Protein AF-A0A2B7YRL4-F1 (afdb_monomer)

Secondary structure (DSSP, 8-state):
-EEES-TTSSHHHHHHHHSEEE-GGGEEEEE--SPPP-----PPPEEEEE-GGGHHHHHHHHHHHHHS-TTTEEEEETTTT--EEEGGGEEEEEEE-TTGGGHHHHHHHHHHHHTS-S----HHHHHHHHHHHHHHHHHHHHT---EEE-PPPPHHHHHHHHHHHHHHHHHHHHHHHHHHTTS----------TTHHHHHHT--

Sequence (204 aa):
MAFTGPAGHGKSLLAEQIGTVIPLHALVKRRSTASLSDTKGVCKPLVVYVDDADHAVQSQNLIALLDAKAEADVYTDRLVTYRTIERSNIICVLATTQCIEDIPGYVHESLKREDLSGAAVDRGAVELKVQLAMVYGTSLARRIHCIVPFTSFSETERELMAHKFLRSTADAFAQSRANRKDNMTSPRIELVIENEEHVSRHIA

Organism: Polytolypa hystricis (strain UAMH7299) (NCBI:txid1447883)

Radius of gyration: 22.78 Å; Cα contacts (8 Å, |Δi|>4): 218; chains: 1; bounding box: 54×33×67 Å

Nearest PDB structures (foldseek):
  7ttr-assembly1_B  TM=5.863E-01  e=1.052E-04  Homo sapiens
  7tts-assembly1_B  TM=5.863E-01  e=1.052E-04  Homo sapiens
  8xoo-assembly1_S  TM=5.345E-01  e=9.395E-04  Streptomyces hawaiiensis
  8xon-assembly1_R  TM=5.071E-01  e=1.069E-03  Streptomyces hawaiiensis
  6e11-assembly1_2  TM=5.121E-01  e=4.197E-02  Plasmodium falciparum 3D7

Solvent-accessible surface area (backbone atoms only — not comparable to full-atom values): 12269 Å² total; per-residue (Å²): 56,34,36,32,15,61,84,92,69,47,64,66,60,52,44,51,70,67,18,51,68,42,57,66,88,41,57,39,86,40,82,66,87,68,86,79,79,83,75,89,60,96,66,70,38,37,22,35,62,42,48,56,90,49,39,86,79,42,46,64,60,51,49,52,65,71,64,52,60,86,87,54,49,34,29,30,39,72,82,84,70,68,46,80,39,56,58,92,46,54,46,54,36,39,37,31,62,61,71,47,86,52,41,66,61,30,52,56,57,52,60,65,38,78,82,50,84,86,83,78,77,55,60,48,62,51,51,53,40,53,52,43,19,72,76,64,32,60,76,53,35,73,66,46,82,45,77,47,79,42,75,79,73,51,72,69,52,46,52,50,50,52,50,53,50,53,50,55,49,51,52,50,51,51,52,53,48,65,72,42,70,88,62,79,94,73,87,86,82,78,86,78,76,83,62,68,69,59,62,55,60,76,72,108

pLDDT: mean 76.1, std 15.26, range [38.91, 94.0]

Foldseek 3Di:
DEEEADPPLCLVVVLVVQAAEDELVQKDKDFDPDDDDPPPDPHRFYEHEDEPVCLVVCVVSVLVLLPPDQPTIWIAGNPDDRDTDRSVRYHYYYYDHPPHVLLVVQVVQVVVCVVPDDDPDSPSLVVVLVRCCVVNNPSVSVSCPDYHYRHDDDPLRVVVVVVVVVVVVVVVVVVVVVVVVVDDDDDDDDDDPPPPPVSVVVVD

Structure (mmCIF, N/CA/C/O backbone):
data_AF-A0A2B7YRL4-F1
#
_entry.id   AF-A0A2B7YRL4-F1
#
loop_
_atom_site.group_PDB
_atom_site.id
_atom_site.type_symbol
_atom_site.label_atom_id
_atom_site.label_alt_id
_atom_site.label_comp_id
_atom_site.label_asym_id
_atom_site.label_entity_id
_atom_site.label_seq_id
_atom_site.pdbx_PDB_ins_code
_atom_site.Cartn_x
_atom_site.Cartn_y
_atom_site.Cartn_z
_atom_site.occupancy
_atom_site.B_iso_or_equiv
_atom_site.auth_seq_id
_atom_site.auth_comp_id
_atom_site.auth_asym_id
_atom_site.auth_atom_id
_atom_site.pdbx_PDB_model_num
ATOM 1 N N . MET A 1 1 ? -2.496 -2.361 7.884 1.00 92.06 1 MET A N 1
ATOM 2 C CA . MET A 1 1 ? -1.163 -2.672 7.335 1.00 92.06 1 MET A CA 1
ATOM 3 C C . MET A 1 1 ? -0.589 -1.394 6.762 1.00 92.06 1 MET A C 1
ATOM 5 O O . MET A 1 1 ? -1.373 -0.547 6.347 1.00 92.06 1 MET A O 1
ATOM 9 N N . ALA A 1 2 ? 0.731 -1.251 6.755 1.00 91.81 2 ALA A N 1
ATOM 10 C CA . ALA A 1 2 ? 1.410 -0.164 6.060 1.00 91.81 2 ALA A CA 1
ATOM 11 C C . ALA A 1 2 ? 2.328 -0.749 4.989 1.00 91.81 2 ALA A C 1
ATOM 13 O O . ALA A 1 2 ? 3.162 -1.590 5.303 1.00 91.81 2 ALA A O 1
ATOM 14 N N . PHE A 1 3 ? 2.140 -0.344 3.739 1.00 94.00 3 PHE A N 1
ATOM 15 C CA . PHE A 1 3 ? 3.005 -0.683 2.617 1.00 94.00 3 PHE A CA 1
ATOM 16 C C . PHE A 1 3 ? 3.969 0.477 2.425 1.00 94.00 3 PHE A C 1
ATOM 18 O O . PHE A 1 3 ? 3.571 1.528 1.921 1.00 94.00 3 PHE A O 1
ATOM 25 N N . THR A 1 4 ? 5.207 0.305 2.870 1.00 91.69 4 THR A N 1
ATOM 26 C CA . THR A 1 4 ? 6.227 1.356 2.857 1.00 91.69 4 THR A CA 1
ATOM 27 C C . THR A 1 4 ? 7.160 1.128 1.683 1.00 91.69 4 THR A C 1
ATOM 29 O O . THR A 1 4 ? 7.598 0.007 1.467 1.00 91.69 4 THR A O 1
ATOM 32 N N . GLY A 1 5 ? 7.461 2.157 0.897 1.00 90.69 5 GLY A N 1
ATOM 33 C CA . GLY A 1 5 ? 8.462 2.049 -0.163 1.00 90.69 5 GLY A CA 1
ATOM 34 C C . GLY A 1 5 ? 8.207 2.959 -1.352 1.00 90.69 5 GLY A C 1
ATOM 35 O O . GLY A 1 5 ? 7.207 3.686 -1.376 1.00 90.69 5 GLY A O 1
ATOM 36 N N . PRO A 1 6 ? 9.078 2.927 -2.370 1.00 89.38 6 PRO A N 1
ATOM 37 C CA . PRO A 1 6 ? 9.017 3.884 -3.461 1.00 89.38 6 PRO A CA 1
ATOM 38 C C . PRO A 1 6 ? 7.717 3.779 -4.275 1.00 89.38 6 PRO A C 1
ATOM 40 O O . PRO A 1 6 ? 7.031 2.748 -4.315 1.00 89.38 6 PRO A O 1
ATOM 43 N N . ALA A 1 7 ? 7.330 4.883 -4.914 1.00 86.94 7 ALA A N 1
ATOM 44 C CA . ALA A 1 7 ? 6.181 4.906 -5.817 1.00 86.94 7 ALA A CA 1
ATOM 45 C C . ALA A 1 7 ? 6.386 3.921 -6.987 1.00 86.94 7 ALA A C 1
ATOM 47 O O . ALA A 1 7 ? 7.512 3.638 -7.389 1.00 86.94 7 ALA A O 1
ATOM 48 N N . GLY A 1 8 ? 5.298 3.350 -7.509 1.00 84.31 8 GLY A N 1
ATOM 49 C CA . GLY A 1 8 ? 5.356 2.434 -8.658 1.00 84.31 8 GLY A CA 1
ATOM 50 C C . GLY A 1 8 ? 5.880 1.018 -8.377 1.00 84.31 8 GLY A C 1
ATOM 51 O O . GLY A 1 8 ? 5.930 0.211 -9.295 1.00 84.31 8 GLY A O 1
ATOM 52 N N . HIS A 1 9 ? 6.205 0.665 -7.130 1.00 86.88 9 HIS A N 1
ATOM 53 C CA . HIS A 1 9 ? 6.746 -0.660 -6.779 1.00 86.88 9 HIS A CA 1
ATOM 54 C C . HIS A 1 9 ? 5.660 -1.712 -6.471 1.00 86.88 9 HIS A C 1
ATOM 56 O O . HIS A 1 9 ? 5.873 -2.635 -5.700 1.00 86.88 9 HIS A O 1
ATOM 62 N N . GLY A 1 10 ? 4.458 -1.583 -7.045 1.00 89.06 10 GLY A N 1
ATOM 63 C CA . GLY A 1 10 ? 3.420 -2.622 -6.941 1.00 89.06 10 GLY A CA 1
ATOM 64 C C . GLY A 1 10 ? 2.620 -2.659 -5.632 1.00 89.06 10 GLY A C 1
ATOM 65 O O . GLY A 1 10 ? 1.895 -3.622 -5.399 1.00 89.06 10 GLY A O 1
ATOM 66 N N . LYS A 1 11 ? 2.679 -1.610 -4.798 1.00 92.25 11 LYS A N 1
ATOM 67 C CA . LYS A 1 11 ? 1.884 -1.508 -3.556 1.00 92.25 11 LYS A CA 1
ATOM 68 C C . LYS A 1 11 ? 0.379 -1.719 -3.785 1.00 92.25 11 LYS A C 1
ATOM 70 O O . LYS A 1 11 ? -0.260 -2.448 -3.033 1.00 92.25 11 LYS A O 1
ATOM 75 N N . SER A 1 12 ? -0.188 -1.085 -4.812 1.00 92.19 12 SER A N 1
ATOM 76 C CA . SER A 1 12 ? -1.605 -1.236 -5.179 1.00 92.19 12 SER A CA 1
ATOM 77 C C . SER A 1 12 ? -1.913 -2.633 -5.720 1.00 92.19 12 SER A C 1
ATOM 79 O O . SER A 1 12 ? -2.881 -3.251 -5.292 1.00 92.19 12 SER A O 1
ATOM 81 N N . LEU A 1 13 ? -1.041 -3.175 -6.575 1.00 91.88 13 LEU A N 1
ATOM 82 C CA . LEU A 1 13 ? -1.182 -4.526 -7.126 1.00 91.88 13 LEU A CA 1
ATOM 83 C C . LEU A 1 13 ? -1.189 -5.595 -6.026 1.00 91.88 13 LEU A C 1
ATOM 85 O O . LEU A 1 13 ? -2.008 -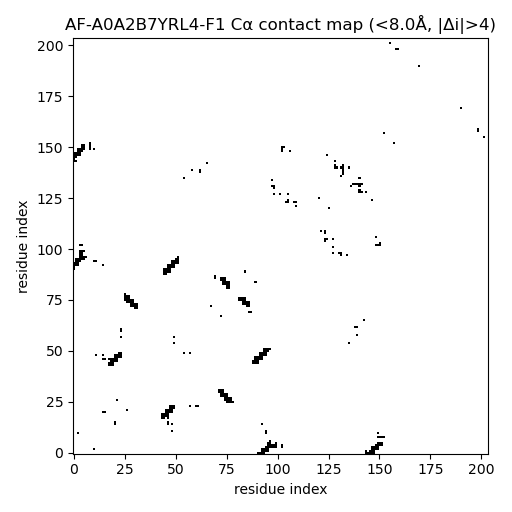6.510 -6.066 1.00 91.88 13 LEU A O 1
ATOM 89 N N . LEU A 1 14 ? -0.329 -5.467 -5.008 1.00 92.56 14 LEU A N 1
ATOM 90 C CA . LEU A 1 14 ? -0.352 -6.384 -3.866 1.00 92.56 14 LEU A CA 1
ATOM 91 C C . LEU A 1 14 ? -1.676 -6.279 -3.094 1.00 92.56 14 LEU A C 1
ATOM 93 O O . LEU A 1 14 ? -2.235 -7.294 -2.688 1.00 92.56 14 LEU A O 1
ATOM 97 N N . ALA A 1 15 ? -2.208 -5.067 -2.917 1.00 92.62 15 ALA A N 1
ATOM 98 C CA . ALA A 1 15 ? -3.498 -4.865 -2.259 1.00 92.62 15 ALA A CA 1
ATOM 99 C C . ALA A 1 15 ? -4.657 -5.528 -3.033 1.00 92.62 15 ALA A C 1
ATOM 101 O O . ALA A 1 15 ? -5.511 -6.167 -2.419 1.00 92.62 15 ALA A O 1
ATOM 102 N N . GLU A 1 16 ? -4.648 -5.447 -4.366 1.00 91.88 16 GLU A N 1
ATOM 103 C CA . GLU A 1 16 ? -5.614 -6.124 -5.247 1.00 91.88 16 GLU A CA 1
ATOM 104 C C . GLU A 1 16 ? -5.498 -7.653 -5.209 1.00 91.88 16 GLU A C 1
ATOM 106 O O . GLU A 1 16 ? -6.493 -8.367 -5.347 1.00 91.88 16 GLU A O 1
ATOM 111 N N . GLN A 1 17 ? -4.292 -8.180 -4.996 1.00 91.44 17 GLN A N 1
ATOM 112 C CA . GLN A 1 17 ? -4.089 -9.619 -4.835 1.00 91.44 17 GLN A CA 1
ATOM 113 C C . GLN A 1 17 ? -4.572 -10.133 -3.476 1.00 91.44 17 GLN A C 1
ATOM 115 O O . GLN A 1 17 ? -5.081 -11.254 -3.400 1.00 91.44 17 GLN A O 1
ATOM 120 N N . ILE A 1 18 ? -4.458 -9.321 -2.419 1.00 91.00 18 ILE A N 1
ATOM 121 C CA . ILE A 1 18 ? -4.945 -9.668 -1.075 1.00 91.00 18 ILE A CA 1
ATOM 122 C C . ILE A 1 18 ? -6.468 -9.817 -1.070 1.00 91.00 18 ILE A C 1
ATOM 124 O O . ILE A 1 18 ? -6.997 -10.732 -0.436 1.00 91.00 18 ILE A O 1
ATOM 128 N N . GLY A 1 19 ? -7.190 -8.940 -1.768 1.00 89.38 19 GLY A N 1
ATOM 129 C CA . GLY A 1 19 ? -8.642 -8.954 -1.720 1.00 89.38 19 GLY A CA 1
ATOM 130 C C . GLY A 1 19 ? -9.322 -7.946 -2.633 1.00 89.38 19 GLY A C 1
ATOM 131 O O . GLY A 1 19 ? -8.723 -7.375 -3.537 1.00 89.38 19 GLY A O 1
ATOM 132 N N . THR A 1 20 ? -10.619 -7.745 -2.410 1.00 89.06 20 THR A N 1
ATOM 133 C CA . THR A 1 20 ? -11.406 -6.811 -3.227 1.00 89.06 20 THR A CA 1
ATOM 134 C C . THR A 1 20 ? -11.161 -5.395 -2.729 1.00 89.06 20 THR A C 1
ATOM 136 O O . THR A 1 20 ? -11.587 -5.057 -1.624 1.00 89.06 20 THR A O 1
ATOM 139 N N . VAL A 1 21 ? -10.467 -4.579 -3.524 1.00 89.56 21 VAL A N 1
ATOM 140 C CA . VAL A 1 21 ? -10.162 -3.194 -3.153 1.00 89.56 21 VAL A CA 1
ATOM 141 C C . VAL A 1 21 ? -11.420 -2.337 -3.240 1.00 89.56 21 VAL A C 1
ATOM 143 O O . VAL A 1 21 ? -12.118 -2.340 -4.253 1.00 89.56 21 VAL A O 1
ATOM 146 N N . ILE A 1 22 ? -11.698 -1.591 -2.174 1.00 87.25 22 ILE A N 1
ATOM 147 C CA . ILE A 1 22 ? -12.794 -0.633 -2.102 1.00 87.25 22 ILE A CA 1
ATOM 148 C C . ILE A 1 22 ? -12.261 0.715 -1.616 1.00 87.25 22 ILE A C 1
ATOM 150 O O . ILE A 1 22 ? -11.423 0.758 -0.706 1.00 87.25 22 ILE A O 1
ATOM 154 N N . PRO A 1 23 ? -12.747 1.836 -2.165 1.00 85.25 23 PRO A N 1
ATOM 155 C CA . PRO A 1 23 ? -12.377 3.132 -1.633 1.00 85.25 23 PRO A CA 1
ATOM 156 C C . PRO A 1 23 ? -13.059 3.373 -0.281 1.00 85.25 23 PRO A C 1
ATOM 158 O O . PRO A 1 23 ? -14.220 3.015 -0.073 1.00 85.25 23 PRO A O 1
ATOM 161 N N . LEU A 1 24 ? -12.361 4.049 0.633 1.00 84.56 24 LEU A N 1
ATOM 162 C CA . LEU A 1 24 ? -12.853 4.303 1.992 1.00 84.56 24 LEU A CA 1
ATOM 163 C C . LEU A 1 24 ? -14.221 5.011 2.013 1.00 84.56 24 LEU A C 1
ATOM 165 O O . LEU A 1 24 ? -15.074 4.685 2.832 1.00 84.56 24 LEU A O 1
ATOM 169 N N . HIS A 1 25 ? -14.462 5.944 1.089 1.00 82.06 25 HIS A N 1
ATOM 170 C CA . HIS A 1 25 ? -15.721 6.695 1.012 1.00 82.06 25 HIS A CA 1
ATOM 171 C C . HIS A 1 25 ? -16.935 5.845 0.589 1.00 82.06 25 HIS A C 1
ATOM 173 O O . HIS A 1 25 ? -18.078 6.270 0.775 1.00 82.06 25 HIS A O 1
ATOM 179 N N . ALA A 1 26 ? -16.712 4.658 0.018 1.00 82.62 26 ALA A N 1
ATOM 180 C CA . ALA A 1 26 ? -17.783 3.727 -0.327 1.00 82.62 26 ALA A CA 1
ATOM 181 C C . ALA A 1 26 ? -18.300 2.948 0.889 1.00 82.62 26 ALA A C 1
ATOM 183 O O . ALA A 1 26 ? -19.405 2.401 0.833 1.00 82.62 26 ALA A O 1
ATOM 184 N N . LEU A 1 27 ? -17.538 2.923 1.989 1.00 81.69 27 LEU A N 1
ATOM 185 C CA . LEU A 1 27 ? -17.932 2.254 3.219 1.00 81.69 27 LEU A CA 1
ATOM 186 C C . LEU A 1 27 ? -18.857 3.130 4.053 1.00 81.69 27 LEU A C 1
ATOM 188 O O . LEU A 1 27 ? -18.513 4.230 4.482 1.00 81.69 27 LEU A O 1
ATOM 192 N N . VAL A 1 28 ? -20.037 2.592 4.349 1.00 80.44 28 VAL A N 1
ATOM 193 C CA . VAL A 1 28 ? -21.007 3.237 5.235 1.00 80.44 28 VAL A CA 1
ATOM 194 C C . VAL A 1 28 ? -21.199 2.398 6.469 1.00 80.44 28 VAL A C 1
ATOM 196 O O . VAL A 1 28 ? -21.613 1.243 6.386 1.00 80.44 28 VAL A O 1
ATOM 199 N N . LYS A 1 29 ? -20.965 3.015 7.621 1.00 80.19 29 LYS A N 1
ATOM 200 C CA . LYS A 1 29 ? -21.270 2.426 8.915 1.00 80.19 29 LYS A CA 1
ATOM 201 C C . LYS A 1 29 ? -22.786 2.343 9.114 1.00 80.19 29 LYS A C 1
ATOM 203 O O . LYS A 1 29 ? -23.474 3.364 9.058 1.00 80.19 29 LYS A O 1
ATOM 208 N N . ARG A 1 30 ? -23.308 1.148 9.391 1.00 73.38 30 ARG A N 1
ATOM 209 C CA . ARG A 1 30 ? -24.694 0.919 9.822 1.00 73.38 30 ARG A CA 1
ATOM 210 C C . ARG A 1 30 ? -24.699 0.310 11.222 1.00 73.38 30 ARG A C 1
ATOM 212 O O . ARG A 1 30 ? -23.914 -0.582 11.529 1.00 73.38 30 ARG A O 1
ATOM 219 N N . ARG A 1 31 ? -25.600 0.796 12.081 1.00 66.56 31 ARG A N 1
ATOM 220 C CA . ARG A 1 31 ? -25.875 0.149 13.370 1.00 66.56 31 ARG A CA 1
ATOM 221 C C . ARG A 1 31 ? -26.663 -1.126 13.091 1.00 66.56 31 ARG A C 1
ATOM 223 O O . ARG A 1 31 ? -27.714 -1.049 12.458 1.00 66.56 31 ARG A O 1
ATOM 230 N N . SER A 1 32 ? -26.143 -2.271 13.525 1.00 61.59 32 SER A N 1
ATOM 231 C CA . SER A 1 32 ? -26.857 -3.539 13.387 1.00 61.59 32 SER A CA 1
ATOM 232 C C . SER A 1 32 ? -28.133 -3.518 14.237 1.00 61.59 32 SER A C 1
ATOM 234 O O . SER A 1 32 ? -28.071 -3.243 15.433 1.00 61.59 32 SER A O 1
ATOM 236 N N . THR A 1 33 ? -29.290 -3.781 13.626 1.00 53.84 33 THR A N 1
ATOM 237 C CA . THR A 1 33 ? -30.578 -3.970 14.324 1.00 53.84 33 THR A CA 1
ATOM 238 C C . THR A 1 33 ? -31.155 -5.376 14.136 1.00 53.84 33 THR A C 1
ATOM 240 O O . THR A 1 33 ? -32.248 -5.648 14.623 1.00 53.84 33 THR A O 1
ATOM 243 N N . ALA A 1 34 ? -30.446 -6.283 13.455 1.00 52.22 34 ALA A N 1
ATOM 244 C CA . ALA A 1 34 ? -30.915 -7.641 13.195 1.00 52.22 34 ALA A CA 1
ATOM 245 C C . ALA A 1 34 ? -29.749 -8.624 13.019 1.00 52.22 34 ALA A C 1
ATOM 247 O O . ALA A 1 34 ? -28.700 -8.273 12.478 1.00 52.22 34 ALA A O 1
ATOM 248 N N . SER A 1 35 ? -29.965 -9.862 13.473 1.00 48.66 35 SER A N 1
ATOM 249 C CA . SER A 1 35 ? -29.052 -10.997 13.331 1.00 48.66 35 SER A CA 1
ATOM 250 C C . SER A 1 35 ? -28.698 -11.223 11.862 1.00 48.66 35 SER A C 1
ATOM 252 O O . SER A 1 35 ? -29.577 -11.507 11.046 1.00 48.66 35 SER A O 1
ATOM 254 N N . LEU A 1 36 ? -27.413 -11.088 11.540 1.00 54.94 36 LEU A N 1
ATOM 255 C CA . LEU A 1 36 ? -26.871 -11.332 10.209 1.00 54.94 36 LEU A CA 1
ATOM 256 C C . LEU A 1 36 ? -27.153 -12.786 9.810 1.00 54.94 36 LEU A C 1
ATOM 258 O O . LEU A 1 36 ? -26.749 -13.720 10.500 1.00 54.94 36 LEU A O 1
ATOM 262 N N . SER A 1 37 ? -27.877 -12.976 8.707 1.00 47.47 37 SER A N 1
ATOM 263 C CA . SER A 1 37 ? -28.033 -14.288 8.092 1.00 47.47 37 SER A CA 1
ATOM 264 C C . SER A 1 37 ? -26.680 -14.754 7.564 1.00 47.47 37 SER A C 1
ATOM 266 O O . SER A 1 37 ? -26.044 -14.061 6.770 1.00 47.47 37 SER A O 1
ATOM 268 N N . ASP A 1 38 ? -26.298 -15.939 8.017 1.00 46.44 38 ASP A N 1
ATOM 269 C CA . ASP A 1 38 ? -25.058 -16.673 7.790 1.00 46.44 38 ASP A CA 1
ATOM 270 C C . ASP A 1 38 ? -24.848 -16.982 6.289 1.00 46.44 38 ASP A C 1
ATOM 272 O O . ASP A 1 38 ? -25.052 -18.104 5.826 1.00 46.44 38 ASP A O 1
ATOM 276 N N . THR A 1 39 ? -24.465 -15.994 5.471 1.00 47.88 39 THR A N 1
ATOM 277 C CA . THR A 1 39 ? -23.976 -16.269 4.111 1.00 47.88 39 THR A CA 1
ATOM 278 C C . THR A 1 39 ? -22.515 -16.690 4.199 1.00 47.88 39 THR A C 1
ATOM 280 O O . THR A 1 39 ? -21.607 -15.909 3.910 1.00 47.88 39 THR A O 1
ATOM 283 N N . LYS A 1 40 ? -22.300 -17.946 4.608 1.00 47.00 40 LYS A N 1
ATOM 284 C CA . LYS A 1 40 ? -21.028 -18.680 4.527 1.00 47.00 40 LYS A CA 1
ATOM 285 C C . LYS A 1 40 ? -20.631 -18.903 3.065 1.00 47.00 40 LYS A C 1
ATOM 287 O O . LYS A 1 40 ? -20.690 -20.009 2.540 1.00 47.00 40 LYS A O 1
ATOM 292 N N . GLY A 1 41 ? -20.248 -17.830 2.389 1.00 50.62 41 GLY A N 1
ATOM 293 C CA . GLY A 1 41 ? -19.445 -17.884 1.178 1.00 50.62 41 GLY A CA 1
ATOM 294 C C . GLY A 1 41 ? -18.062 -17.366 1.529 1.00 50.62 41 GLY A C 1
ATOM 295 O O . GLY A 1 41 ? -17.959 -16.290 2.113 1.00 50.62 41 GLY A O 1
ATOM 296 N N . VAL A 1 42 ? -17.012 -18.116 1.190 1.00 51.62 42 VAL A N 1
ATOM 297 C CA . VAL A 1 42 ? -15.616 -17.671 1.302 1.00 51.62 42 VAL A CA 1
ATOM 298 C C . VAL A 1 42 ? -15.433 -16.464 0.376 1.00 51.62 42 VAL A C 1
ATOM 300 O O . VAL A 1 42 ? -15.079 -16.596 -0.793 1.00 51.62 42 VAL A O 1
ATOM 303 N N . CYS A 1 43 ? -15.773 -15.273 0.861 1.00 65.25 43 CYS A N 1
ATOM 304 C CA . CYS A 1 43 ? -15.495 -14.028 0.169 1.00 65.25 43 CYS A CA 1
ATOM 305 C C . CYS A 1 43 ? -14.051 -13.653 0.470 1.00 65.25 43 CYS A C 1
ATOM 307 O O . CYS A 1 43 ? -13.642 -13.637 1.630 1.00 65.25 43 CYS A O 1
ATOM 309 N N . LYS A 1 44 ? -13.292 -13.327 -0.579 1.00 79.06 44 LYS A N 1
ATOM 310 C CA . LYS A 1 44 ? -12.001 -12.653 -0.427 1.00 79.06 44 LYS A CA 1
ATOM 311 C C . LYS A 1 44 ? -12.166 -11.456 0.522 1.00 79.06 44 LYS A C 1
ATOM 313 O O . LYS A 1 44 ? -13.220 -10.808 0.470 1.00 79.06 44 LYS A O 1
ATOM 318 N N . PRO A 1 45 ? -11.164 -11.154 1.362 1.00 85.75 45 PRO A N 1
ATOM 319 C CA . PRO A 1 45 ? -11.256 -10.028 2.276 1.00 85.75 45 PRO A CA 1
ATOM 320 C C . PRO A 1 45 ? -11.468 -8.726 1.502 1.00 85.75 45 PRO A C 1
ATOM 322 O O . PRO A 1 45 ? -11.063 -8.592 0.342 1.00 85.75 45 PRO A O 1
ATOM 325 N N . LEU A 1 46 ? -12.129 -7.767 2.141 1.00 88.44 46 LEU A N 1
ATOM 326 C CA . LEU A 1 46 ? -12.275 -6.431 1.586 1.00 88.44 46 LEU A CA 1
ATOM 327 C C . LEU A 1 46 ? -11.039 -5.615 1.944 1.00 88.44 46 LEU A C 1
ATOM 329 O O . LEU A 1 46 ? -10.663 -5.548 3.112 1.00 88.44 46 LEU A O 1
ATOM 333 N N . VAL A 1 47 ? -10.427 -4.969 0.961 1.00 90.44 47 VAL A N 1
ATOM 334 C CA . VAL A 1 47 ? -9.224 -4.168 1.168 1.00 90.44 47 VAL A CA 1
ATOM 335 C C . VAL A 1 47 ? -9.569 -2.694 1.026 1.00 90.44 47 VAL A C 1
ATOM 337 O O . VAL A 1 47 ? -9.964 -2.237 -0.039 1.00 90.44 47 VAL A O 1
ATOM 340 N N . VAL A 1 48 ? -9.410 -1.931 2.101 1.00 90.88 48 VAL A N 1
ATOM 341 C CA . VAL A 1 48 ? -9.473 -0.468 2.048 1.00 90.88 48 VAL A CA 1
ATOM 342 C C . VAL A 1 48 ? -8.069 0.036 1.790 1.00 90.88 48 VAL A C 1
ATOM 344 O O . VAL A 1 48 ? -7.217 -0.032 2.677 1.00 90.88 48 VAL A O 1
ATOM 347 N N . TYR A 1 49 ? -7.831 0.512 0.576 1.00 91.06 49 TYR A N 1
ATOM 348 C CA . TYR A 1 49 ? -6.543 1.055 0.167 1.00 91.06 49 TYR A CA 1
ATOM 349 C C . TYR A 1 49 ? -6.550 2.579 0.299 1.00 91.06 49 TYR A C 1
ATOM 351 O O . TYR A 1 49 ? -7.432 3.242 -0.247 1.00 91.06 49 TYR A O 1
ATOM 359 N N . VAL A 1 50 ? -5.581 3.123 1.033 1.00 89.81 50 VAL A N 1
ATOM 360 C CA . VAL A 1 50 ? -5.369 4.566 1.198 1.00 89.81 50 VAL A CA 1
ATOM 361 C C . VAL A 1 50 ? -3.953 4.882 0.746 1.00 89.81 50 VAL A C 1
ATOM 363 O O . VAL A 1 50 ? -3.000 4.343 1.309 1.00 89.81 50 VAL A O 1
ATOM 366 N N . ASP A 1 51 ? -3.827 5.729 -0.270 1.00 88.44 51 ASP A N 1
ATOM 367 C CA . ASP A 1 51 ? -2.531 6.200 -0.756 1.00 88.44 51 ASP A CA 1
ATOM 368 C C . ASP A 1 51 ? -2.038 7.407 0.059 1.00 88.44 51 ASP A C 1
ATOM 370 O O . ASP A 1 51 ? -2.822 8.117 0.697 1.00 88.44 51 ASP A O 1
ATOM 374 N N . ASP A 1 52 ? -0.731 7.649 0.022 1.00 80.06 52 ASP A N 1
ATOM 375 C CA . ASP A 1 52 ? -0.031 8.685 0.789 1.00 80.06 52 ASP A CA 1
ATOM 376 C C . ASP A 1 52 ? -0.607 10.079 0.494 1.00 80.06 52 ASP A C 1
ATOM 378 O O . ASP A 1 52 ? -0.865 10.877 1.396 1.00 80.06 52 ASP A O 1
ATOM 382 N N . ALA A 1 53 ? -0.911 10.331 -0.784 1.00 72.75 53 ALA A N 1
ATOM 383 C CA . ALA A 1 53 ? -1.503 11.579 -1.259 1.00 72.75 53 ALA A CA 1
ATOM 384 C C . ALA A 1 53 ? -2.880 11.871 -0.634 1.00 72.75 53 ALA A C 1
ATOM 386 O O . ALA A 1 53 ? -3.241 13.030 -0.431 1.00 72.75 53 ALA A O 1
ATOM 387 N N . ASP A 1 54 ? -3.628 10.826 -0.280 1.00 76.06 54 ASP A N 1
ATOM 388 C CA . ASP A 1 54 ? -4.981 10.935 0.261 1.00 76.06 54 ASP A CA 1
ATOM 389 C C . ASP A 1 54 ? -5.017 10.937 1.795 1.00 76.06 54 ASP A C 1
ATOM 391 O O . ASP A 1 54 ? -6.077 11.158 2.398 1.00 76.06 54 ASP A O 1
ATOM 395 N N . HIS A 1 55 ? -3.873 10.720 2.455 1.00 72.88 55 HIS A N 1
ATOM 396 C CA . HIS A 1 55 ? -3.814 10.549 3.904 1.00 72.88 55 HIS A CA 1
ATOM 397 C C . HIS A 1 55 ? -4.404 11.748 4.661 1.00 72.88 55 HIS A C 1
ATOM 399 O O . HIS A 1 55 ? -5.196 11.565 5.588 1.00 72.88 55 HIS A O 1
ATOM 405 N N . ALA A 1 56 ? -4.061 12.982 4.278 1.00 73.25 56 ALA A N 1
ATOM 406 C CA . ALA A 1 56 ? -4.502 14.176 5.005 1.00 73.25 56 ALA A CA 1
ATOM 407 C C . ALA A 1 56 ? -6.036 14.294 5.061 1.00 73.25 56 ALA A C 1
ATOM 409 O O . ALA A 1 56 ? -6.594 14.656 6.096 1.00 73.25 56 ALA A O 1
ATOM 410 N N . VAL A 1 57 ? -6.717 13.919 3.976 1.00 75.00 57 VAL A N 1
ATOM 411 C CA . VAL A 1 57 ? -8.178 14.007 3.851 1.00 75.00 57 VAL A CA 1
ATOM 412 C C . VAL A 1 57 ? -8.866 12.791 4.478 1.00 75.00 57 VAL A C 1
ATOM 414 O O . VAL A 1 57 ? -9.931 12.913 5.083 1.00 75.00 57 VAL A O 1
ATOM 417 N N . GLN A 1 58 ? -8.267 11.606 4.348 1.00 79.81 58 GLN A N 1
ATOM 418 C CA . GLN A 1 58 ? -8.907 10.343 4.720 1.00 79.81 58 GLN A CA 1
ATOM 419 C C . GLN A 1 58 ? -8.539 9.839 6.122 1.00 79.81 58 GLN A C 1
ATOM 421 O O . GLN A 1 58 ? -9.226 8.960 6.643 1.00 79.81 58 GLN A O 1
ATOM 426 N N . SER A 1 59 ? -7.514 10.407 6.765 1.00 77.62 59 SER A N 1
ATOM 427 C CA . SER A 1 59 ? -7.010 9.981 8.082 1.00 77.62 59 SER A CA 1
ATOM 428 C C . SER A 1 59 ? -8.094 9.908 9.160 1.00 77.62 59 SER A C 1
ATOM 430 O O . SER A 1 59 ? -8.182 8.911 9.874 1.00 77.62 59 SER A O 1
ATOM 432 N N . GLN A 1 60 ? -8.972 10.910 9.256 1.00 81.00 60 GLN A N 1
ATOM 433 C CA . GLN A 1 60 ? -10.053 10.924 10.249 1.00 81.00 60 GLN A CA 1
ATOM 434 C C . GLN A 1 60 ? -11.083 9.817 9.999 1.00 81.00 60 GLN A C 1
ATOM 436 O O . GLN A 1 60 ? -11.481 9.117 10.930 1.00 81.00 60 GLN A O 1
ATOM 441 N N . ASN A 1 61 ? -11.471 9.613 8.738 1.00 82.94 61 ASN A N 1
ATOM 442 C CA . ASN A 1 61 ? -12.404 8.554 8.349 1.00 82.94 61 ASN A CA 1
ATOM 443 C C . ASN A 1 61 ? -11.794 7.166 8.577 1.00 82.94 61 ASN A C 1
ATOM 445 O O . ASN A 1 61 ? -12.481 6.249 9.025 1.00 82.94 61 ASN A O 1
ATOM 449 N N . LEU A 1 62 ? -10.492 7.027 8.322 1.00 85.00 62 LEU A N 1
ATOM 450 C CA . LEU A 1 62 ? -9.747 5.798 8.552 1.00 85.00 62 LEU A CA 1
ATOM 451 C C . LEU A 1 62 ? -9.640 5.492 10.049 1.00 85.00 62 LEU A C 1
ATOM 453 O O . LEU A 1 62 ? -9.893 4.364 10.459 1.00 85.00 62 LEU A O 1
ATOM 457 N N . ILE A 1 63 ? -9.335 6.488 10.886 1.00 85.25 63 ILE A N 1
ATOM 458 C CA . ILE A 1 63 ? -9.313 6.323 12.346 1.00 85.25 63 ILE A CA 1
ATOM 459 C C . ILE A 1 63 ? -10.709 5.954 12.858 1.00 85.25 63 ILE A C 1
ATOM 461 O O . ILE A 1 63 ? -10.829 5.011 13.634 1.00 85.25 63 ILE A O 1
ATOM 465 N N . ALA A 1 64 ? -11.770 6.609 12.379 1.00 83.75 64 ALA A N 1
ATOM 466 C CA . ALA A 1 64 ? -13.143 6.274 12.759 1.00 83.75 64 ALA A CA 1
ATOM 467 C C . ALA A 1 64 ? -13.530 4.834 12.366 1.00 83.75 64 ALA A C 1
ATOM 469 O O . ALA A 1 64 ? -14.161 4.126 13.158 1.00 83.75 64 ALA A O 1
ATOM 470 N N . LEU A 1 65 ? -13.114 4.381 11.176 1.00 84.19 65 LEU A N 1
ATOM 471 C CA . LEU A 1 65 ? -13.264 2.993 10.734 1.00 84.19 65 LEU A CA 1
ATOM 472 C C . LEU A 1 65 ? -12.494 2.036 11.649 1.00 84.19 65 LEU A C 1
ATOM 474 O O . LEU A 1 65 ? -13.026 0.988 12.001 1.00 84.19 65 LEU A O 1
ATOM 478 N N . LEU A 1 66 ? -11.276 2.400 12.060 1.00 84.19 66 LEU A N 1
ATOM 479 C CA . LEU A 1 66 ? -10.430 1.593 12.939 1.00 84.19 66 LEU A CA 1
ATOM 480 C C . LEU A 1 66 ? -10.850 1.647 14.420 1.00 84.19 66 LEU A C 1
ATOM 482 O O . LEU A 1 66 ? -10.544 0.705 15.149 1.00 84.19 66 LEU A O 1
ATOM 486 N N . ASP A 1 67 ? -11.627 2.637 14.851 1.00 81.75 67 ASP A N 1
ATOM 487 C CA . ASP A 1 67 ? -12.101 2.798 16.240 1.00 81.75 67 ASP A CA 1
ATOM 488 C C . ASP A 1 67 ? -13.488 2.215 16.501 1.00 81.75 67 ASP A C 1
ATOM 490 O O . ASP A 1 67 ? -13.878 2.011 17.652 1.00 81.75 67 ASP A O 1
ATOM 494 N N . ALA A 1 68 ? -14.230 1.906 15.439 1.00 72.50 68 ALA A N 1
ATOM 495 C CA . ALA A 1 68 ? -15.506 1.206 15.513 1.00 72.50 68 ALA A CA 1
ATOM 496 C C . ALA A 1 68 ? -15.415 -0.070 16.378 1.00 72.50 68 ALA A C 1
ATOM 498 O O . ALA A 1 68 ? -14.545 -0.914 16.165 1.00 72.50 68 ALA A O 1
ATOM 499 N N . LYS A 1 69 ? -16.303 -0.240 17.363 1.00 66.25 69 LYS A N 1
ATOM 500 C CA . LYS A 1 69 ? -16.254 -1.420 18.239 1.00 66.25 69 LYS A CA 1
ATOM 501 C C . LYS A 1 69 ? -16.575 -2.666 17.411 1.00 66.25 69 LYS A C 1
ATOM 503 O O . LYS A 1 69 ? -17.572 -2.693 16.695 1.00 66.25 69 LYS A O 1
ATOM 508 N N . ALA A 1 70 ? -15.723 -3.685 17.526 1.00 57.78 70 ALA A N 1
ATOM 509 C CA . ALA A 1 70 ? -15.751 -4.883 16.687 1.00 57.78 70 ALA A CA 1
ATOM 510 C C . ALA A 1 70 ? -17.086 -5.652 16.718 1.00 57.78 70 ALA A C 1
ATOM 512 O O . ALA A 1 70 ? -17.387 -6.353 15.762 1.00 57.78 70 ALA A O 1
ATOM 513 N N . GLU A 1 71 ? -17.894 -5.500 17.771 1.00 55.84 71 GLU A N 1
ATOM 514 C CA . GLU A 1 71 ? -19.053 -6.369 18.010 1.00 55.84 71 GLU A CA 1
ATOM 515 C C . GLU A 1 71 ? -20.411 -5.830 17.525 1.00 55.84 71 GLU A C 1
ATOM 517 O O . GLU A 1 71 ? -21.392 -6.563 17.568 1.00 55.84 71 GLU A O 1
ATOM 522 N N . ALA A 1 72 ? -20.512 -4.580 17.051 1.00 56.72 72 ALA A N 1
ATOM 523 C CA . ALA A 1 72 ? -21.819 -3.989 16.698 1.00 56.72 72 ALA A CA 1
ATOM 524 C C . ALA A 1 72 ? -21.872 -3.249 15.351 1.00 56.72 72 ALA A C 1
ATOM 526 O O . ALA A 1 72 ? -22.952 -2.838 14.909 1.00 56.72 72 ALA A O 1
ATOM 527 N N . ASP A 1 73 ? -20.724 -3.060 14.700 1.00 67.81 73 ASP A N 1
ATOM 528 C CA . ASP A 1 73 ? -20.604 -2.178 13.546 1.00 67.81 73 ASP A CA 1
ATOM 529 C C . ASP A 1 73 ? -20.533 -2.990 12.244 1.00 67.81 73 ASP A C 1
ATOM 531 O O . ASP A 1 73 ? -19.515 -3.605 11.925 1.00 67.81 73 ASP A O 1
ATOM 535 N N . VAL A 1 74 ? -21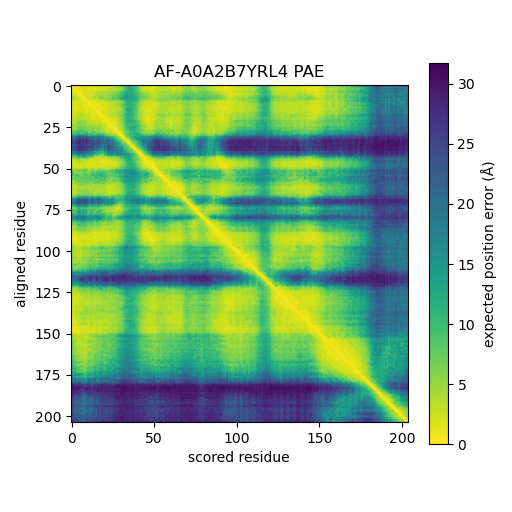.633 -2.972 11.485 1.00 75.00 74 VAL A N 1
ATOM 536 C CA . VAL A 1 74 ? -21.725 -3.578 10.150 1.00 75.00 74 VAL A CA 1
ATOM 537 C C . VAL A 1 74 ? -21.517 -2.487 9.111 1.00 75.00 74 VAL A C 1
ATOM 539 O O . VAL A 1 74 ? -22.094 -1.400 9.207 1.00 75.00 74 VAL A O 1
ATOM 542 N N . TYR A 1 75 ? -20.707 -2.770 8.099 1.00 78.94 75 TYR A N 1
ATOM 543 C CA . TYR A 1 75 ? -20.478 -1.849 6.994 1.00 78.94 75 TYR A CA 1
ATOM 544 C C . TYR A 1 75 ? -21.266 -2.278 5.770 1.00 78.94 75 TYR A C 1
ATOM 546 O O . TYR A 1 75 ? -21.512 -3.460 5.563 1.00 78.94 75 TYR A O 1
ATOM 554 N N . THR A 1 76 ? -21.670 -1.320 4.947 1.00 77.19 76 THR A N 1
ATOM 555 C CA . THR A 1 76 ? -22.228 -1.620 3.628 1.00 77.19 76 THR A CA 1
ATOM 556 C C . THR A 1 76 ? -21.445 -0.917 2.547 1.00 77.19 76 THR A C 1
ATOM 558 O 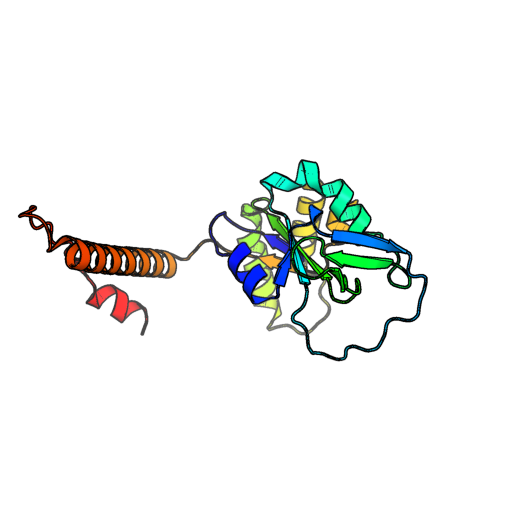O . THR A 1 76 ? -21.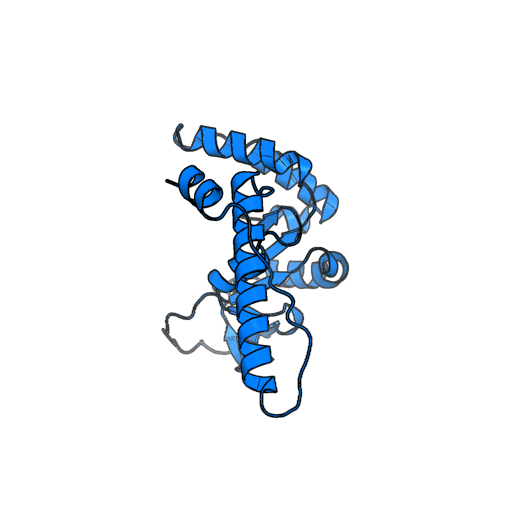185 0.282 2.669 1.00 77.19 76 THR A O 1
ATOM 561 N N . ASP A 1 77 ? -21.130 -1.662 1.494 1.00 76.50 77 ASP A N 1
ATOM 562 C CA . ASP A 1 77 ? -20.590 -1.120 0.254 1.00 76.50 77 ASP A CA 1
ATOM 563 C C . ASP A 1 77 ? -21.695 -0.414 -0.550 1.00 76.50 77 ASP A C 1
ATOM 565 O O . ASP A 1 77 ? -22.708 -1.027 -0.905 1.00 76.50 77 ASP A O 1
ATOM 569 N N . ARG A 1 78 ? -21.498 0.878 -0.834 1.00 72.44 78 ARG A N 1
ATOM 570 C CA . ARG A 1 78 ? -22.397 1.685 -1.673 1.00 72.44 78 ARG A CA 1
ATOM 571 C C . ARG A 1 78 ? -22.249 1.442 -3.175 1.00 72.44 78 ARG A C 1
ATOM 573 O O . ARG A 1 78 ? -23.162 1.817 -3.904 1.00 72.44 78 ARG A O 1
ATOM 580 N N . LEU A 1 79 ? -21.124 0.906 -3.638 1.00 69.75 79 LEU A N 1
ATOM 581 C CA . LEU A 1 79 ? -20.776 0.899 -5.056 1.00 69.75 79 LEU A CA 1
ATOM 582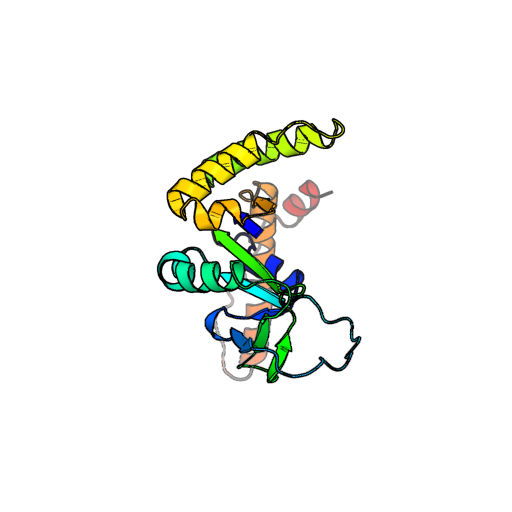 C C . LEU A 1 79 ? -21.293 -0.332 -5.790 1.00 69.75 79 LEU A C 1
ATOM 584 O O . LEU A 1 79 ? -21.819 -0.185 -6.890 1.00 69.75 79 LEU A O 1
ATOM 588 N N . VAL A 1 80 ? -21.140 -1.532 -5.221 1.00 61.56 80 VAL A N 1
ATOM 589 C CA . VAL A 1 80 ? -21.293 -2.747 -6.036 1.00 61.56 80 VAL A CA 1
ATOM 590 C C . VAL A 1 80 ? -22.442 -3.640 -5.583 1.00 61.56 80 VAL A C 1
ATOM 592 O O . VAL A 1 80 ? -23.039 -4.302 -6.427 1.00 61.56 80 VAL A O 1
ATOM 595 N N . THR A 1 81 ? -22.804 -3.691 -4.293 1.00 62.94 81 THR A N 1
ATOM 596 C CA . THR A 1 81 ? -23.749 -4.747 -3.859 1.00 62.94 81 THR A CA 1
ATOM 597 C C . THR A 1 81 ? -24.638 -4.486 -2.638 1.00 62.94 81 THR A C 1
ATOM 599 O O . THR A 1 81 ? -25.424 -5.373 -2.307 1.00 62.94 81 THR A O 1
ATOM 602 N N . TYR A 1 82 ? -24.550 -3.346 -1.935 1.00 66.38 82 TYR A N 1
ATOM 603 C CA . TYR A 1 82 ? -25.214 -3.156 -0.623 1.00 66.38 82 TYR A CA 1
ATOM 604 C C . TYR A 1 82 ? -24.985 -4.327 0.353 1.00 66.38 82 TYR A C 1
ATOM 606 O O . TYR A 1 82 ? -25.771 -4.547 1.277 1.00 66.38 82 TYR A O 1
ATOM 614 N N . ARG A 1 83 ? -23.907 -5.095 0.152 1.00 73.69 83 ARG A N 1
ATOM 615 C CA . ARG A 1 83 ? -23.569 -6.243 0.986 1.00 73.69 83 ARG A CA 1
ATOM 616 C C . ARG A 1 83 ? -23.176 -5.746 2.362 1.00 73.69 83 ARG A C 1
ATOM 618 O O . ARG A 1 83 ? -22.417 -4.786 2.487 1.00 73.69 83 ARG A O 1
ATOM 625 N N . THR A 1 84 ? -23.695 -6.416 3.379 1.00 74.50 84 THR A N 1
ATOM 626 C CA . THR A 1 84 ? -23.250 -6.259 4.758 1.00 74.50 84 THR A CA 1
ATOM 627 C C . THR A 1 84 ? -21.893 -6.923 4.918 1.00 74.50 84 THR A C 1
ATOM 629 O O . THR A 1 84 ? -21.733 -8.105 4.629 1.00 74.50 84 THR A O 1
ATOM 632 N N . ILE A 1 85 ? -20.919 -6.139 5.352 1.00 76.81 85 ILE A N 1
ATOM 633 C CA . ILE A 1 85 ? -19.531 -6.534 5.527 1.00 76.81 85 ILE A CA 1
ATOM 634 C C . ILE A 1 85 ? -19.220 -6.413 7.010 1.00 76.81 85 ILE A C 1
ATOM 636 O O . ILE A 1 85 ? -19.369 -5.345 7.614 1.00 76.81 85 ILE A O 1
ATOM 640 N N . GLU A 1 86 ? -18.792 -7.524 7.595 1.00 78.56 86 GLU A N 1
ATOM 641 C CA . GLU A 1 86 ? -18.252 -7.522 8.943 1.00 78.56 86 GLU A CA 1
ATOM 642 C C . GLU A 1 86 ? -16.887 -6.845 8.958 1.00 78.56 86 GLU A C 1
ATOM 644 O O . GLU A 1 86 ? -16.051 -7.055 8.077 1.00 78.56 86 GLU A O 1
ATOM 649 N N . ARG A 1 87 ? -16.635 -6.061 10.006 1.00 79.69 87 ARG A N 1
ATOM 650 C CA . ARG A 1 87 ? -15.354 -5.380 10.192 1.00 79.69 87 ARG A CA 1
ATOM 651 C C . ARG A 1 87 ? -14.172 -6.359 10.253 1.00 79.69 87 ARG A C 1
ATOM 653 O O . ARG A 1 87 ? -13.087 -6.019 9.793 1.00 79.69 87 ARG A O 1
ATOM 660 N N . SER A 1 88 ? -14.382 -7.556 10.801 1.00 80.56 88 SER A N 1
ATOM 661 C CA . SER A 1 88 ? -13.394 -8.645 10.861 1.00 80.56 88 SER A CA 1
ATOM 662 C C . SER A 1 88 ? -12.826 -9.015 9.485 1.00 80.56 88 SER A C 1
ATOM 664 O O . SER A 1 88 ? -11.683 -9.453 9.400 1.00 80.56 88 SER A O 1
ATOM 666 N N . ASN A 1 89 ? -13.592 -8.788 8.413 1.00 85.31 89 ASN A N 1
ATOM 667 C CA . ASN A 1 89 ? -13.209 -9.099 7.039 1.00 85.31 89 ASN A CA 1
ATOM 668 C C . ASN A 1 89 ? -12.626 -7.895 6.268 1.00 85.31 89 ASN A C 1
ATOM 670 O O . ASN A 1 89 ? -12.441 -7.973 5.052 1.00 85.31 89 ASN A O 1
ATOM 674 N N . ILE A 1 90 ? -12.370 -6.765 6.944 1.00 88.12 90 ILE A N 1
ATOM 675 C CA . ILE A 1 90 ? -11.815 -5.550 6.333 1.00 88.12 90 ILE A CA 1
ATOM 676 C C . ILE A 1 90 ? -10.327 -5.424 6.673 1.00 88.12 90 ILE A C 1
ATOM 678 O O . ILE A 1 90 ? -9.941 -5.265 7.832 1.00 88.12 90 ILE A O 1
ATOM 682 N N . ILE A 1 91 ? -9.487 -5.399 5.642 1.00 90.94 91 ILE A N 1
ATOM 683 C CA . ILE A 1 91 ? -8.055 -5.125 5.736 1.00 90.94 91 ILE A CA 1
ATOM 684 C C . ILE A 1 91 ? -7.816 -3.684 5.292 1.00 90.94 91 ILE A C 1
ATOM 686 O O . ILE A 1 91 ? -8.044 -3.328 4.142 1.00 90.94 91 ILE A O 1
ATOM 690 N N . CYS A 1 92 ? -7.327 -2.838 6.194 1.00 91.81 92 CYS A N 1
ATOM 691 C CA . CYS A 1 92 ? -6.897 -1.487 5.833 1.00 91.81 92 CYS A CA 1
ATOM 692 C C . CYS A 1 92 ? -5.419 -1.501 5.435 1.00 91.81 92 CYS A C 1
ATOM 694 O O . CYS A 1 92 ? -4.576 -1.951 6.219 1.00 91.81 92 CYS A O 1
ATOM 696 N N . VAL A 1 93 ? -5.103 -0.984 4.253 1.00 93.50 93 VAL A N 1
ATOM 697 C CA . VAL A 1 93 ? -3.748 -0.841 3.715 1.00 93.50 93 VAL A CA 1
ATOM 698 C C . VAL A 1 93 ? -3.460 0.644 3.527 1.00 93.50 93 VAL A C 1
ATOM 700 O O . VAL A 1 93 ? -4.116 1.309 2.733 1.00 93.50 93 VAL A O 1
ATOM 703 N N . LEU A 1 94 ? -2.473 1.149 4.262 1.00 92.25 94 LEU A N 1
ATOM 704 C CA . LEU A 1 94 ? -1.892 2.470 4.051 1.00 92.25 94 LEU A CA 1
ATOM 705 C C . LEU A 1 94 ? -0.663 2.309 3.159 1.00 92.25 94 LEU A C 1
ATOM 707 O O . LEU A 1 94 ? 0.327 1.733 3.603 1.00 92.25 94 LEU A O 1
ATOM 711 N N . ALA A 1 95 ? -0.715 2.782 1.922 1.00 93.00 95 ALA A N 1
ATOM 712 C CA . ALA A 1 95 ? 0.455 2.851 1.061 1.00 93.00 95 ALA A CA 1
ATOM 713 C C . ALA A 1 95 ? 1.173 4.180 1.279 1.00 93.00 95 ALA A C 1
ATOM 715 O O . ALA A 1 95 ? 0.553 5.235 1.269 1.00 93.00 95 ALA A O 1
ATOM 716 N N . THR A 1 96 ? 2.481 4.122 1.503 1.00 91.12 96 THR A N 1
ATOM 717 C CA . THR A 1 96 ? 3.284 5.295 1.833 1.00 91.12 96 THR A CA 1
ATOM 718 C C . THR A 1 96 ? 4.629 5.270 1.128 1.00 91.12 96 THR A C 1
ATOM 720 O O . THR A 1 96 ? 5.225 4.209 0.911 1.00 91.12 96 THR A O 1
ATOM 723 N N . THR A 1 97 ? 5.082 6.462 0.751 1.00 90.25 97 THR A N 1
ATOM 724 C CA . THR A 1 97 ? 6.440 6.722 0.258 1.00 90.25 97 THR A CA 1
ATOM 725 C C . THR A 1 97 ? 7.337 7.335 1.328 1.00 90.25 97 THR A C 1
ATOM 727 O O . THR A 1 97 ? 8.485 7.670 1.062 1.00 90.25 97 THR A O 1
ATOM 730 N N . GLN A 1 98 ? 6.835 7.467 2.551 1.00 85.44 98 GLN A N 1
ATOM 731 C CA . GLN A 1 98 ? 7.618 7.914 3.690 1.00 85.44 98 GLN A CA 1
ATOM 732 C C . GLN A 1 98 ? 8.476 6.761 4.223 1.00 85.44 98 GLN A C 1
ATOM 734 O O . GLN A 1 98 ? 8.168 5.585 4.006 1.00 85.44 98 GLN A O 1
ATOM 739 N N . CYS A 1 99 ? 9.557 7.109 4.925 1.00 82.38 99 CYS A N 1
ATOM 740 C CA . CYS A 1 99 ? 10.475 6.156 5.562 1.00 82.38 99 CYS A CA 1
ATOM 741 C C . CYS A 1 99 ? 11.253 5.254 4.583 1.00 82.38 99 CYS A C 1
ATOM 743 O O . CYS A 1 99 ? 11.721 4.193 4.982 1.00 82.38 99 CYS A O 1
ATOM 745 N N . ILE A 1 100 ? 11.387 5.636 3.301 1.00 83.81 100 ILE A N 1
ATOM 746 C CA . ILE A 1 100 ? 12.097 4.823 2.291 1.00 83.81 100 ILE A CA 1
ATOM 747 C C . ILE A 1 100 ? 13.562 4.586 2.675 1.00 83.81 100 ILE A C 1
ATOM 749 O O . ILE A 1 100 ? 14.084 3.501 2.430 1.00 83.81 100 ILE A O 1
ATOM 753 N N . GLU A 1 101 ? 14.210 5.583 3.275 1.00 83.69 101 GLU A N 1
ATOM 754 C CA . GLU A 1 101 ? 15.638 5.548 3.617 1.00 83.69 101 GLU A CA 1
ATOM 755 C C . GLU A 1 101 ? 15.974 4.449 4.636 1.00 83.69 101 GLU A C 1
ATOM 757 O O . GLU A 1 101 ? 17.047 3.854 4.569 1.00 83.69 101 GLU A O 1
ATOM 762 N N . ASP A 1 102 ? 15.024 4.102 5.506 1.00 84.12 102 ASP A N 1
ATOM 763 C CA . ASP A 1 102 ? 15.217 3.131 6.587 1.00 84.12 102 ASP A CA 1
ATOM 764 C C . ASP A 1 102 ? 14.761 1.711 6.219 1.00 84.12 102 ASP A C 1
ATOM 766 O O . ASP A 1 102 ? 15.068 0.743 6.921 1.00 84.12 102 ASP A O 1
ATOM 770 N N . ILE A 1 103 ? 14.071 1.550 5.081 1.00 84.00 103 ILE A N 1
ATOM 771 C CA . ILE A 1 103 ? 13.618 0.241 4.585 1.00 84.00 103 ILE A CA 1
ATOM 772 C C . ILE A 1 103 ? 14.780 -0.746 4.386 1.00 84.00 103 ILE A C 1
ATOM 774 O O . ILE A 1 103 ? 14.636 -1.891 4.818 1.00 84.00 103 ILE A O 1
ATOM 778 N N . PRO A 1 104 ? 15.926 -0.382 3.773 1.00 82.56 104 PRO A N 1
ATOM 779 C CA . PRO A 1 104 ? 17.038 -1.318 3.607 1.00 82.56 104 PRO A CA 1
ATOM 780 C C . PRO A 1 104 ? 17.567 -1.846 4.945 1.00 82.56 104 PRO A C 1
ATOM 782 O O . PRO A 1 104 ? 17.831 -3.043 5.073 1.00 82.56 104 PRO A O 1
ATOM 785 N N . GLY A 1 105 ? 17.667 -0.970 5.954 1.00 79.38 105 GLY A N 1
ATOM 786 C CA . GLY A 1 105 ? 18.064 -1.343 7.312 1.00 79.38 105 GLY A CA 1
ATOM 787 C C . GLY A 1 105 ? 17.068 -2.315 7.941 1.00 79.38 105 GLY A C 1
ATOM 788 O O . GLY A 1 105 ? 17.466 -3.365 8.451 1.00 79.38 105 GLY A O 1
ATOM 789 N N . TYR A 1 106 ? 15.775 -2.016 7.806 1.00 80.75 106 TYR A N 1
ATOM 790 C CA . TYR A 1 106 ? 14.690 -2.868 8.284 1.00 80.75 106 TYR A CA 1
ATOM 791 C C . TYR A 1 106 ? 14.679 -4.261 7.644 1.00 80.75 106 TYR A C 1
ATOM 793 O O . TYR A 1 106 ? 14.594 -5.269 8.346 1.00 80.75 106 TYR A O 1
ATOM 801 N N . VAL A 1 107 ? 14.780 -4.336 6.315 1.00 80.75 107 VAL A N 1
ATOM 802 C CA . VAL A 1 107 ? 14.748 -5.605 5.573 1.00 80.75 107 VAL A CA 1
ATOM 803 C C . VAL A 1 107 ? 15.953 -6.462 5.931 1.00 80.75 107 VAL A C 1
ATOM 805 O O . VAL A 1 107 ? 15.805 -7.646 6.219 1.00 80.75 107 VAL A O 1
ATOM 808 N N . HIS A 1 108 ? 17.141 -5.863 5.991 1.00 79.44 108 HIS A N 1
ATOM 809 C CA . HIS A 1 108 ? 18.353 -6.579 6.369 1.00 79.44 108 HIS A CA 1
ATOM 810 C C . HIS A 1 108 ? 18.303 -7.095 7.818 1.00 79.44 108 HIS A C 1
ATOM 812 O O . HIS A 1 108 ? 18.773 -8.199 8.095 1.00 79.44 108 HIS A O 1
ATOM 818 N N . GLU A 1 109 ? 17.714 -6.339 8.750 1.00 76.44 109 GLU A N 1
ATOM 819 C CA . GLU A 1 109 ? 17.504 -6.809 10.124 1.00 76.44 109 GLU A CA 1
ATOM 820 C C . GLU A 1 109 ? 16.436 -7.913 10.206 1.00 76.44 109 GLU A C 1
ATOM 822 O O . GLU A 1 109 ? 16.600 -8.871 10.962 1.00 76.44 109 GLU A O 1
ATOM 827 N N . SER A 1 110 ? 15.375 -7.814 9.403 1.00 73.50 110 SER A N 1
ATOM 828 C CA . SER A 1 110 ? 14.290 -8.802 9.346 1.00 73.50 110 SER A CA 1
ATOM 829 C C . SER A 1 110 ? 14.763 -10.143 8.779 1.00 73.50 110 SER A C 1
ATOM 831 O O . SER A 1 110 ? 14.485 -11.183 9.372 1.00 73.50 110 SER A O 1
ATOM 833 N N . LEU A 1 111 ? 15.549 -10.128 7.695 1.00 72.94 111 LEU A N 1
ATOM 834 C CA . LEU A 1 111 ? 16.106 -11.336 7.069 1.00 72.94 111 LEU A CA 1
ATOM 835 C C . LEU A 1 111 ? 17.069 -12.081 8.001 1.00 72.94 111 LEU A C 1
ATOM 837 O O . LEU A 1 111 ? 17.024 -13.301 8.094 1.00 72.94 111 LEU A O 1
ATOM 841 N N . LYS A 1 112 ? 17.893 -11.357 8.769 1.00 69.31 112 LYS A N 1
ATOM 842 C CA . LYS A 1 112 ? 18.792 -11.965 9.768 1.00 69.31 112 LYS A CA 1
ATOM 843 C C . LYS A 1 112 ? 18.063 -12.670 10.914 1.00 69.31 112 LYS A C 1
ATOM 845 O O . LYS A 1 112 ? 18.686 -13.435 11.647 1.00 69.31 112 LYS A O 1
ATOM 850 N N . ARG A 1 113 ? 16.779 -12.367 11.128 1.00 62.62 113 ARG A N 1
ATOM 851 C CA . ARG A 1 113 ? 15.977 -12.945 12.212 1.00 62.62 113 ARG A CA 1
ATOM 852 C C . ARG A 1 113 ? 15.187 -14.178 11.808 1.00 62.62 113 ARG A C 1
ATOM 854 O O . ARG A 1 113 ? 14.829 -14.926 12.712 1.00 62.62 113 ARG A O 1
ATOM 861 N N . GLU A 1 114 ? 14.931 -14.428 10.524 1.00 58.47 114 GLU A N 1
ATOM 862 C CA . GLU A 1 114 ? 14.320 -15.706 10.115 1.00 58.47 114 GLU A CA 1
ATOM 863 C C . GLU A 1 114 ? 15.178 -16.907 10.556 1.00 58.47 114 GLU A C 1
ATOM 865 O O . GLU A 1 114 ? 14.635 -17.956 10.893 1.00 58.47 114 GLU A O 1
ATOM 870 N N . ASP A 1 115 ? 16.490 -16.703 10.720 1.00 54.91 115 ASP A N 1
ATOM 871 C CA . ASP A 1 115 ? 17.430 -17.695 11.255 1.00 54.91 115 ASP A CA 1
ATOM 872 C C . ASP A 1 115 ? 17.427 -17.816 12.798 1.00 54.91 115 ASP A C 1
ATOM 874 O O . ASP A 1 115 ? 18.012 -18.747 13.356 1.00 54.91 115 ASP A O 1
ATOM 878 N N . LEU A 1 116 ? 16.783 -16.893 13.527 1.00 53.72 116 LEU A N 1
ATOM 879 C CA . LEU A 1 116 ? 16.837 -16.796 14.991 1.00 53.72 116 LEU A CA 1
ATOM 880 C C . LEU A 1 116 ? 15.427 -16.698 15.597 1.00 53.72 116 LEU A C 1
ATOM 882 O O . LEU A 1 116 ? 14.858 -15.623 15.774 1.00 53.72 116 LEU A O 1
ATOM 886 N N . SER A 1 117 ? 14.894 -17.867 15.960 1.00 45.59 117 SER A N 1
ATOM 887 C CA . SER A 1 117 ? 13.664 -18.097 16.731 1.00 45.59 117 SER A CA 1
ATOM 888 C C . SER A 1 117 ? 13.300 -16.983 17.733 1.00 45.59 117 SER A C 1
ATOM 890 O O . SER A 1 117 ? 13.944 -16.834 18.768 1.00 45.59 117 SER A O 1
ATOM 892 N N . GLY A 1 118 ? 12.182 -16.304 17.452 1.00 50.50 118 GLY A N 1
ATOM 893 C CA . GLY A 1 118 ? 11.124 -15.912 18.394 1.00 50.50 118 GLY A CA 1
ATOM 894 C C . GLY A 1 118 ? 11.507 -15.166 19.679 1.00 50.50 118 GLY A C 1
ATOM 895 O O . GLY A 1 118 ? 11.916 -15.790 20.650 1.00 50.50 118 GLY A O 1
ATOM 896 N N . ALA A 1 119 ? 11.204 -13.857 19.700 1.00 48.06 119 ALA A N 1
ATOM 897 C CA . ALA A 1 119 ? 10.946 -12.969 20.860 1.00 48.06 119 ALA A CA 1
ATOM 898 C C . ALA A 1 119 ? 11.817 -11.701 20.951 1.00 48.06 119 ALA A C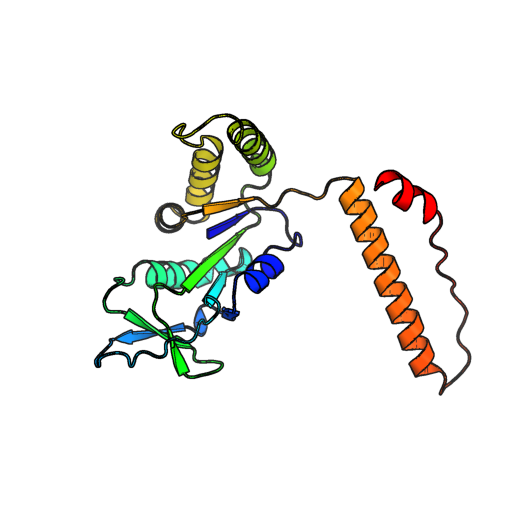 1
ATOM 900 O O . ALA A 1 119 ? 11.591 -10.874 21.836 1.00 48.06 119 ALA A O 1
ATOM 901 N N . ALA A 1 120 ? 12.759 -11.475 20.032 1.00 53.62 120 ALA A N 1
ATOM 902 C CA . ALA A 1 120 ? 13.420 -10.176 19.946 1.00 53.62 120 ALA A CA 1
ATOM 903 C C . ALA A 1 120 ? 12.453 -9.147 19.336 1.00 53.62 120 ALA A C 1
ATOM 905 O O . ALA A 1 120 ? 12.016 -9.304 18.198 1.00 53.62 120 ALA A O 1
ATOM 906 N N . VAL A 1 121 ? 12.114 -8.102 20.100 1.00 57.19 121 VAL A N 1
ATOM 907 C CA . VAL A 1 121 ? 11.384 -6.932 19.592 1.00 57.19 121 VAL A CA 1
ATOM 908 C C . VAL A 1 121 ? 12.105 -6.426 18.349 1.00 57.19 121 VAL A C 1
ATOM 910 O O . VAL A 1 121 ? 13.300 -6.126 18.400 1.00 57.19 121 VAL A O 1
ATOM 913 N N . ASP A 1 122 ? 11.376 -6.369 17.241 1.00 71.56 122 ASP A N 1
ATOM 914 C CA . ASP A 1 122 ? 11.912 -5.966 15.954 1.00 71.56 122 ASP A CA 1
ATOM 915 C C . ASP A 1 122 ? 12.277 -4.478 15.984 1.00 71.56 122 ASP A C 1
ATOM 917 O O . ASP A 1 122 ? 11.406 -3.618 15.859 1.00 71.56 122 ASP A O 1
ATOM 921 N N . ARG A 1 123 ? 13.557 -4.177 16.250 1.00 72.88 123 ARG A N 1
ATOM 922 C CA . ARG A 1 123 ? 14.050 -2.800 16.400 1.00 72.88 123 ARG A CA 1
ATOM 923 C C . ARG A 1 123 ? 13.760 -1.973 15.154 1.00 72.88 123 ARG A C 1
ATOM 925 O O . ARG A 1 123 ? 13.194 -0.894 15.301 1.00 72.88 123 ARG A O 1
ATOM 932 N N . GLY A 1 124 ? 14.036 -2.501 13.965 1.00 76.19 124 GLY A N 1
ATOM 933 C CA . GLY A 1 124 ? 13.693 -1.840 12.714 1.00 76.19 124 GLY A CA 1
ATOM 934 C C . GLY A 1 124 ? 12.184 -1.618 12.542 1.00 76.19 124 GLY A C 1
ATOM 935 O O . GLY A 1 124 ? 11.775 -0.535 12.128 1.00 76.19 124 GLY A O 1
ATOM 936 N N . ALA A 1 125 ? 11.320 -2.563 12.938 1.00 79.56 125 ALA A N 1
ATOM 937 C CA . ALA A 1 125 ? 9.871 -2.310 12.909 1.00 79.56 125 ALA A CA 1
ATOM 938 C C . ALA A 1 125 ? 9.444 -1.238 13.919 1.00 79.56 125 ALA A C 1
ATOM 940 O O . ALA A 1 125 ? 8.516 -0.475 13.647 1.00 79.56 125 ALA A O 1
ATOM 941 N N . VAL A 1 126 ? 10.081 -1.180 15.093 1.00 84.06 126 VAL A N 1
ATOM 942 C CA . VAL A 1 126 ? 9.822 -0.131 16.089 1.00 84.06 126 VAL A CA 1
ATOM 943 C C . VAL A 1 126 ? 10.231 1.230 15.538 1.00 84.06 126 VAL A C 1
ATOM 945 O O . VAL A 1 126 ? 9.444 2.168 15.630 1.00 84.06 126 VAL A O 1
ATOM 948 N N . GLU A 1 127 ? 11.408 1.332 14.929 1.00 86.31 127 GLU A N 1
ATOM 949 C CA . GLU A 1 127 ? 11.915 2.567 14.333 1.00 86.31 127 GLU A CA 1
ATOM 950 C C . GLU A 1 127 ? 11.017 3.058 13.193 1.00 86.31 127 GLU A C 1
ATOM 952 O O . GLU A 1 127 ? 10.533 4.192 13.238 1.00 86.31 127 GLU A O 1
ATOM 957 N N . LEU A 1 128 ? 10.656 2.175 12.257 1.00 86.81 128 LEU A N 1
ATOM 958 C CA . LEU A 1 128 ? 9.700 2.504 11.197 1.00 86.81 128 LEU A CA 1
ATOM 959 C C . LEU A 1 128 ? 8.337 2.923 11.763 1.00 86.81 128 LEU A C 1
ATOM 961 O O . LEU A 1 128 ? 7.740 3.887 11.289 1.00 86.81 128 LEU A O 1
ATOM 965 N N . LYS A 1 129 ? 7.830 2.257 12.811 1.00 89.00 129 LYS A N 1
ATOM 966 C CA . LYS A 1 129 ? 6.578 2.678 13.468 1.00 89.00 129 LYS A CA 1
ATOM 967 C C . LYS A 1 129 ? 6.694 4.050 14.124 1.00 89.00 129 LYS A C 1
ATOM 969 O O . LYS A 1 129 ? 5.721 4.801 14.087 1.00 89.00 129 LYS A O 1
ATOM 974 N N . VAL A 1 130 ? 7.837 4.375 14.727 1.00 90.06 130 VAL A N 1
ATOM 975 C CA . VAL A 1 130 ? 8.090 5.693 15.325 1.00 90.06 130 VAL A CA 1
ATOM 976 C C . VAL A 1 130 ? 8.072 6.768 14.244 1.00 90.06 130 VAL A C 1
ATOM 978 O O . VAL A 1 130 ? 7.387 7.774 14.412 1.00 90.06 130 VAL A O 1
ATOM 981 N N . GLN A 1 131 ? 8.726 6.539 13.109 1.00 89.19 131 GLN A N 1
ATOM 982 C CA . GLN A 1 131 ? 8.698 7.491 12.000 1.00 89.19 131 GLN A CA 1
ATOM 983 C C . GLN A 1 131 ? 7.301 7.642 11.390 1.00 89.19 131 GLN A C 1
ATOM 985 O O . GLN A 1 131 ? 6.818 8.761 11.215 1.00 89.19 131 GLN A O 1
ATOM 990 N N . LEU A 1 132 ? 6.589 6.533 11.167 1.00 89.44 132 LEU A N 1
ATOM 991 C CA . LEU A 1 132 ? 5.190 6.568 10.733 1.00 89.44 132 LEU A CA 1
ATOM 992 C C . LEU A 1 132 ? 4.305 7.323 11.735 1.00 89.44 132 LEU A C 1
ATOM 994 O O . LEU A 1 132 ? 3.359 7.993 11.328 1.00 89.44 132 LEU A O 1
ATOM 998 N N . ALA A 1 133 ? 4.607 7.262 13.035 1.00 90.88 133 ALA A N 1
ATOM 999 C CA . ALA A 1 133 ? 3.908 8.042 14.053 1.00 90.88 133 ALA A CA 1
ATOM 1000 C C . ALA A 1 133 ? 4.215 9.543 13.977 1.00 90.88 133 ALA A C 1
ATOM 1002 O O . ALA A 1 133 ? 3.337 10.337 14.312 1.00 90.88 133 ALA A O 1
ATOM 1003 N N . MET A 1 134 ? 5.412 9.939 13.533 1.00 90.12 134 MET A N 1
ATOM 1004 C CA . MET A 1 134 ? 5.737 11.351 13.298 1.00 90.12 134 MET A CA 1
ATOM 1005 C C . MET A 1 134 ? 4.969 11.909 12.099 1.00 90.12 134 MET A C 1
ATOM 1007 O O . MET A 1 134 ? 4.461 13.024 12.171 1.00 90.12 134 MET A O 1
ATOM 1011 N N . VAL A 1 135 ? 4.841 11.126 11.024 1.00 88.50 135 VAL A N 1
ATOM 1012 C CA . VAL A 1 135 ? 4.148 11.549 9.795 1.00 88.50 135 VAL A CA 1
ATOM 1013 C C . VAL A 1 135 ? 2.627 11.512 9.962 1.00 88.50 135 VAL A C 1
ATOM 1015 O O . VAL A 1 135 ? 1.931 12.481 9.666 1.00 88.50 135 VAL A O 1
ATOM 1018 N N . TYR A 1 136 ? 2.096 10.382 10.424 1.00 87.38 136 TYR A N 1
ATOM 1019 C CA . TYR A 1 136 ? 0.659 10.089 10.403 1.00 87.38 136 TYR A CA 1
ATOM 1020 C C . TYR A 1 136 ? -0.017 10.214 11.772 1.00 87.38 136 TYR A C 1
ATOM 1022 O O . TYR A 1 136 ? -1.224 9.999 11.914 1.00 87.38 136 TYR A O 1
ATOM 1030 N N . GLY A 1 137 ? 0.756 10.558 12.800 1.00 89.00 137 GLY A N 1
ATOM 1031 C CA . GLY A 1 137 ? 0.301 10.629 14.178 1.00 89.00 137 GLY A CA 1
ATOM 1032 C C . GLY A 1 137 ? 0.310 9.273 14.888 1.00 89.00 137 GLY A C 1
ATOM 1033 O O . GLY A 1 137 ? 0.112 8.198 14.311 1.00 89.00 137 GLY A O 1
ATOM 1034 N N . THR A 1 138 ? 0.478 9.330 16.208 1.00 89.12 138 THR A N 1
ATOM 1035 C CA . THR A 1 138 ? 0.522 8.153 17.092 1.00 89.12 138 THR A CA 1
ATOM 1036 C C . THR A 1 138 ? -0.770 7.334 17.056 1.00 89.12 138 THR A C 1
ATOM 1038 O O . THR A 1 138 ? -0.735 6.110 17.199 1.00 89.12 138 THR A O 1
ATOM 1041 N N . SER A 1 139 ? -1.911 7.987 16.812 1.00 87.69 139 SER A N 1
ATOM 1042 C CA . SER A 1 139 ? -3.215 7.337 16.677 1.00 87.69 139 SER A CA 1
ATOM 1043 C C . SER A 1 139 ? -3.232 6.332 15.527 1.00 87.69 139 SER A C 1
ATOM 1045 O O . SER A 1 139 ? -3.619 5.180 15.735 1.00 87.69 139 SER A O 1
ATOM 1047 N N . LEU A 1 140 ? -2.785 6.717 14.329 1.00 86.88 140 LEU A N 1
ATOM 1048 C CA . LEU A 1 140 ? -2.783 5.794 13.198 1.00 86.88 140 LEU A CA 1
ATOM 1049 C C . LEU A 1 140 ? -1.672 4.752 13.345 1.00 86.88 140 LEU A C 1
ATOM 1051 O O . LEU A 1 140 ? -1.937 3.557 13.216 1.00 86.88 140 LEU A O 1
ATOM 1055 N N . ALA A 1 141 ? -0.463 5.185 13.714 1.00 88.44 141 ALA A N 1
ATOM 1056 C CA . ALA A 1 141 ? 0.696 4.304 13.838 1.00 88.44 141 ALA A CA 1
ATOM 1057 C C . ALA A 1 141 ? 0.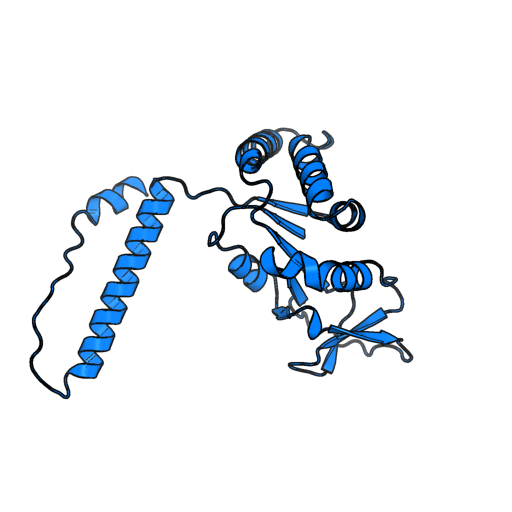478 3.147 14.827 1.00 88.44 141 ALA A C 1
ATOM 1059 O O . ALA A 1 141 ? 0.838 2.004 14.540 1.00 88.44 141 ALA A O 1
ATOM 1060 N N . ARG A 1 142 ? -0.208 3.394 15.953 1.00 88.62 142 ARG A N 1
ATOM 1061 C CA . ARG A 1 142 ? -0.553 2.348 16.932 1.00 88.62 142 ARG A CA 1
ATOM 1062 C C . ARG A 1 142 ? -1.456 1.249 16.357 1.00 88.62 142 ARG A C 1
ATOM 1064 O O . ARG A 1 142 ? -1.429 0.124 16.848 1.00 88.62 142 ARG A O 1
ATOM 1071 N N . ARG A 1 143 ? -2.258 1.561 15.336 1.00 88.12 143 ARG A N 1
ATOM 1072 C CA . ARG A 1 143 ? -3.199 0.629 14.684 1.00 88.12 143 ARG A CA 1
ATOM 1073 C C . ARG A 1 143 ? -2.562 -0.113 13.500 1.00 88.12 143 ARG A C 1
ATOM 1075 O O . ARG A 1 143 ? -3.203 -0.962 12.877 1.00 88.12 143 ARG A O 1
ATOM 1082 N N . ILE A 1 144 ? -1.295 0.170 13.190 1.00 89.94 144 ILE A N 1
ATOM 1083 C CA . ILE A 1 144 ? -0.527 -0.562 12.183 1.00 89.94 144 ILE A CA 1
ATOM 1084 C C . ILE A 1 144 ? -0.026 -1.868 12.805 1.00 89.94 144 ILE A C 1
ATOM 1086 O O . ILE A 1 144 ? 0.957 -1.912 13.548 1.00 89.94 144 ILE A O 1
ATOM 1090 N N . HIS A 1 145 ? -0.723 -2.952 12.477 1.00 88.69 145 HIS A N 1
ATOM 1091 C CA . HIS A 1 145 ? -0.369 -4.299 12.925 1.00 88.69 145 HIS A CA 1
ATOM 1092 C C . HIS A 1 145 ? 0.896 -4.830 12.237 1.00 88.69 145 HIS A C 1
ATOM 1094 O O . HIS A 1 145 ? 1.750 -5.412 12.892 1.00 88.69 145 HIS A O 1
ATOM 1100 N N . CYS A 1 146 ? 1.033 -4.576 10.936 1.00 89.00 146 CYS A N 1
ATOM 1101 C CA . CYS A 1 146 ? 2.099 -5.103 10.089 1.00 89.00 146 CYS A CA 1
ATOM 1102 C C . CYS A 1 146 ? 2.585 -4.017 9.122 1.00 89.00 146 CYS A C 1
ATOM 1104 O O . CYS A 1 146 ? 1.761 -3.265 8.579 1.00 89.00 146 CYS A O 1
ATOM 1106 N N . ILE A 1 147 ? 3.906 -3.957 8.942 1.00 89.50 147 ILE A N 1
ATOM 1107 C CA . ILE A 1 147 ? 4.600 -3.153 7.937 1.00 89.50 147 ILE A CA 1
ATOM 1108 C C . ILE A 1 147 ? 5.106 -4.120 6.867 1.00 89.50 147 ILE A C 1
ATOM 1110 O O . ILE A 1 147 ? 5.742 -5.116 7.195 1.00 89.50 147 ILE A O 1
ATOM 1114 N N . VAL A 1 148 ? 4.795 -3.834 5.608 1.00 90.94 148 VAL A N 1
ATOM 1115 C CA . VAL A 1 148 ? 5.271 -4.584 4.446 1.00 90.94 148 VAL A CA 1
ATOM 1116 C C . VAL A 1 148 ? 6.220 -3.668 3.677 1.00 90.94 148 VAL A C 1
ATOM 1118 O O . VAL A 1 148 ? 5.750 -2.694 3.078 1.00 90.94 148 VAL A O 1
ATOM 1121 N N . PRO A 1 149 ? 7.535 -3.932 3.725 1.00 90.12 149 PRO A N 1
ATOM 1122 C CA . PRO A 1 149 ? 8.516 -3.118 3.034 1.00 90.12 149 PRO A CA 1
ATOM 1123 C C . PRO A 1 149 ? 8.547 -3.450 1.542 1.00 90.12 149 PRO A C 1
ATOM 1125 O O . PRO A 1 149 ? 8.588 -4.610 1.142 1.00 90.12 149 PRO A O 1
ATOM 1128 N N . PHE A 1 150 ? 8.585 -2.409 0.722 1.00 89.81 150 PHE A N 1
ATOM 1129 C CA . PHE A 1 150 ? 8.867 -2.457 -0.702 1.00 89.81 150 PHE A CA 1
ATOM 1130 C C . PHE A 1 150 ? 10.231 -1.817 -0.916 1.00 89.81 150 PHE A C 1
ATOM 1132 O O . PHE A 1 150 ? 10.393 -0.601 -0.796 1.00 89.81 150 PHE A O 1
ATOM 1139 N N . THR A 1 151 ? 11.227 -2.646 -1.199 1.00 86.81 151 THR A N 1
ATOM 1140 C CA . THR A 1 151 ? 12.568 -2.186 -1.547 1.00 86.81 151 THR A CA 1
ATOM 1141 C C . THR A 1 151 ? 12.593 -1.673 -2.977 1.00 86.81 151 THR A C 1
ATOM 1143 O O . THR A 1 151 ? 11.807 -2.102 -3.824 1.00 86.81 151 THR A O 1
ATOM 1146 N N . SER A 1 152 ? 13.520 -0.763 -3.258 1.00 84.81 152 SER A N 1
ATOM 1147 C CA . SER A 1 152 ? 13.849 -0.411 -4.635 1.00 84.81 152 SER A CA 1
ATOM 1148 C C . SER A 1 152 ? 14.286 -1.653 -5.407 1.00 84.81 152 SER A C 1
ATOM 1150 O O . SER A 1 152 ? 14.950 -2.526 -4.846 1.00 84.81 152 SER A O 1
A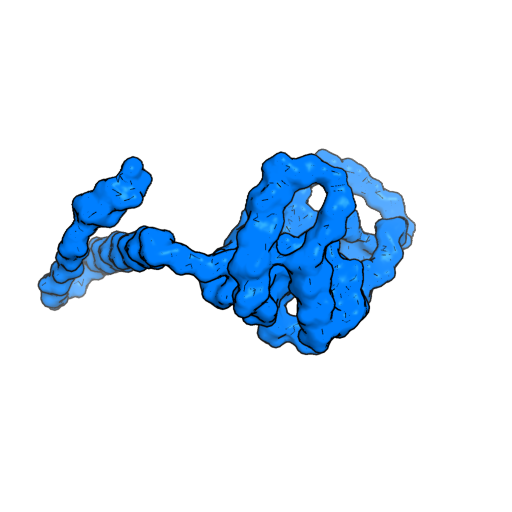TOM 1152 N N . PHE A 1 153 ? 13.940 -1.709 -6.691 1.00 83.94 153 PHE A N 1
ATOM 1153 C CA . PHE A 1 153 ? 14.402 -2.778 -7.570 1.00 83.94 153 PHE A CA 1
ATOM 1154 C C . PHE A 1 153 ? 15.933 -2.845 -7.596 1.00 83.94 153 PHE A C 1
ATOM 1156 O O . PHE A 1 153 ? 16.613 -1.825 -7.771 1.00 83.94 153 PHE A O 1
ATOM 1163 N N . SER A 1 154 ? 16.463 -4.058 -7.478 1.00 85.75 154 SER A N 1
ATOM 1164 C CA . SER A 1 154 ? 17.862 -4.350 -7.781 1.00 85.75 154 SER A CA 1
ATOM 1165 C C . SER A 1 154 ? 18.182 -4.034 -9.246 1.00 85.75 154 SER A C 1
ATOM 1167 O O . SER A 1 154 ? 17.295 -3.823 -10.074 1.00 85.75 154 SER A O 1
ATOM 1169 N N . GLU A 1 155 ? 19.464 -3.971 -9.594 1.00 87.44 155 GLU A N 1
ATOM 1170 C CA . GLU A 1 155 ? 19.883 -3.725 -10.977 1.00 87.44 155 GLU A CA 1
ATOM 1171 C C . GLU A 1 155 ? 19.307 -4.756 -11.952 1.00 87.44 155 GLU A C 1
ATOM 1173 O O . GLU A 1 155 ? 18.635 -4.369 -12.907 1.00 87.44 155 GLU A O 1
ATOM 1178 N N . THR A 1 156 ? 19.432 -6.045 -11.638 1.00 87.62 156 THR A N 1
ATOM 1179 C CA . THR A 1 156 ? 18.871 -7.139 -12.440 1.00 87.62 156 THR A CA 1
ATOM 1180 C C . THR A 1 156 ? 17.349 -7.038 -12.574 1.00 87.62 156 THR A C 1
ATOM 1182 O O . THR A 1 156 ? 16.800 -7.228 -13.659 1.00 87.62 156 THR A O 1
ATOM 1185 N N . GLU A 1 157 ? 16.638 -6.697 -11.495 1.00 85.69 157 GLU A N 1
ATOM 1186 C CA . GLU A 1 157 ? 15.185 -6.499 -11.557 1.00 85.69 157 GLU A CA 1
ATOM 1187 C C . GLU A 1 157 ? 14.811 -5.292 -12.420 1.00 85.69 157 GLU A C 1
ATOM 1189 O O . GLU A 1 157 ? 13.849 -5.370 -13.183 1.00 85.69 157 GLU A O 1
ATOM 1194 N N . ARG A 1 158 ? 15.565 -4.185 -12.351 1.00 87.31 158 ARG A N 1
ATOM 1195 C CA . ARG A 1 158 ? 15.335 -3.014 -13.214 1.00 87.31 158 ARG A CA 1
ATOM 1196 C C . ARG A 1 158 ? 15.527 -3.363 -14.683 1.00 87.31 158 ARG A C 1
ATOM 1198 O O . ARG A 1 158 ? 14.687 -2.980 -15.497 1.00 87.31 158 ARG A O 1
ATOM 1205 N N . GLU A 1 159 ? 16.584 -4.098 -15.016 1.00 90.06 159 GLU A N 1
ATOM 1206 C CA . GLU A 1 159 ? 16.835 -4.575 -16.379 1.00 90.06 159 GLU A CA 1
ATOM 1207 C C . GLU A 1 159 ? 15.702 -5.478 -16.871 1.00 90.06 159 GLU A C 1
ATOM 1209 O O . GLU A 1 159 ? 15.176 -5.277 -17.968 1.00 90.06 159 GLU A O 1
ATOM 1214 N N . LEU A 1 160 ? 15.248 -6.413 -16.033 1.00 88.38 160 LEU A N 1
ATOM 1215 C CA . LEU A 1 160 ? 14.132 -7.298 -16.356 1.00 88.38 160 LEU A CA 1
ATOM 1216 C C . LEU A 1 160 ? 12.823 -6.524 -16.566 1.00 88.38 160 LEU A C 1
ATOM 1218 O O . LEU A 1 160 ? 12.080 -6.804 -17.511 1.00 88.38 160 LEU A O 1
ATOM 1222 N N . MET A 1 161 ? 12.530 -5.546 -15.706 1.00 84.56 161 MET A N 1
ATOM 1223 C CA . MET A 1 161 ? 11.339 -4.701 -15.830 1.00 84.56 161 MET A CA 1
ATOM 1224 C C . MET A 1 161 ? 11.397 -3.844 -17.095 1.00 84.56 161 MET A C 1
ATOM 1226 O O . MET A 1 161 ? 10.401 -3.767 -17.817 1.00 84.56 161 MET A O 1
ATOM 1230 N N . ALA A 1 162 ? 12.558 -3.260 -17.409 1.00 89.12 162 ALA A N 1
ATOM 1231 C CA . ALA A 1 162 ? 12.775 -2.513 -18.644 1.00 89.12 162 ALA A CA 1
ATOM 1232 C C . ALA A 1 162 ? 12.583 -3.410 -19.874 1.00 89.12 162 ALA A C 1
ATOM 1234 O O . ALA A 1 162 ? 11.843 -3.051 -20.791 1.00 89.12 162 ALA A O 1
ATOM 1235 N N . HIS A 1 163 ? 13.159 -4.612 -19.861 1.00 89.62 163 HIS A N 1
ATOM 1236 C CA . HIS A 1 163 ? 12.995 -5.594 -20.926 1.00 89.62 163 HIS A CA 1
ATOM 1237 C C . HIS A 1 163 ? 11.522 -5.998 -21.114 1.00 89.62 163 HIS A C 1
ATOM 1239 O O . HIS A 1 163 ? 10.993 -5.952 -22.226 1.00 89.62 163 HIS A O 1
ATOM 1245 N N . LYS A 1 164 ? 10.816 -6.328 -20.023 1.00 89.06 164 LYS A N 1
ATOM 1246 C CA . LYS A 1 164 ? 9.385 -6.672 -20.054 1.00 89.06 164 LYS A CA 1
ATOM 1247 C C . LYS A 1 164 ? 8.538 -5.519 -20.596 1.00 89.06 164 LYS A C 1
ATOM 1249 O O . LYS A 1 164 ? 7.628 -5.748 -21.395 1.00 89.06 164 LYS A O 1
ATOM 1254 N N . PHE A 1 165 ? 8.843 -4.289 -20.187 1.00 88.44 165 PHE A N 1
ATOM 1255 C CA . PHE A 1 165 ? 8.163 -3.094 -20.669 1.00 88.44 165 PHE A CA 1
ATOM 1256 C C . PHE A 1 165 ? 8.372 -2.892 -22.175 1.00 88.44 165 PHE A C 1
ATOM 1258 O O . PHE A 1 165 ? 7.385 -2.761 -22.907 1.00 88.44 165 PHE A O 1
ATOM 1265 N N . LEU A 1 166 ? 9.625 -2.940 -22.644 1.00 92.31 166 LEU A N 1
ATOM 1266 C CA . LEU A 1 166 ? 9.977 -2.807 -24.061 1.00 92.31 166 LEU A CA 1
ATOM 1267 C C . LEU A 1 166 ? 9.289 -3.873 -24.913 1.00 92.31 166 LEU A C 1
ATOM 1269 O O . LEU A 1 166 ? 8.699 -3.541 -25.940 1.00 92.31 166 LEU A O 1
ATOM 1273 N N . ARG A 1 167 ? 9.283 -5.127 -24.453 1.00 91.38 167 ARG A N 1
ATOM 1274 C CA . ARG A 1 167 ? 8.611 -6.232 -25.143 1.00 91.38 167 ARG A CA 1
ATOM 1275 C C . ARG A 1 167 ? 7.101 -6.025 -25.231 1.00 91.38 167 ARG A C 1
ATOM 1277 O O . ARG A 1 167 ? 6.550 -6.087 -26.323 1.00 91.38 167 ARG A O 1
ATOM 1284 N N . SER A 1 168 ? 6.441 -5.685 -24.119 1.00 89.50 168 SER A N 1
ATOM 1285 C CA . SER A 1 168 ? 4.992 -5.420 -24.138 1.00 89.50 168 SER A CA 1
ATOM 1286 C C . SER A 1 168 ? 4.630 -4.242 -25.049 1.00 89.50 168 SER A C 1
ATOM 1288 O O . SER A 1 168 ? 3.609 -4.262 -25.734 1.00 89.50 168 SER A O 1
ATOM 1290 N N . THR A 1 169 ? 5.504 -3.234 -25.102 1.00 87.50 169 THR A N 1
ATOM 1291 C CA . THR A 1 169 ? 5.338 -2.059 -25.955 1.00 87.50 169 THR A CA 1
ATOM 1292 C C . THR A 1 169 ? 5.512 -2.436 -27.426 1.00 87.50 169 THR A C 1
ATOM 1294 O O . THR A 1 169 ? 4.696 -2.041 -28.258 1.00 87.50 169 THR A O 1
ATOM 1297 N N . ALA A 1 170 ? 6.525 -3.241 -27.756 1.00 88.12 170 ALA A N 1
ATOM 1298 C CA . ALA A 1 170 ? 6.744 -3.761 -29.103 1.00 88.12 170 ALA A CA 1
ATOM 1299 C C . ALA A 1 170 ? 5.562 -4.621 -29.583 1.00 88.12 170 ALA A C 1
ATOM 1301 O O . ALA A 1 170 ? 5.075 -4.418 -30.698 1.00 88.12 170 ALA A O 1
ATOM 1302 N N . ASP A 1 171 ? 5.042 -5.501 -28.724 1.00 88.31 171 ASP A N 1
ATOM 1303 C CA . ASP A 1 171 ? 3.863 -6.322 -29.010 1.00 88.31 171 ASP A CA 1
ATOM 1304 C C . ASP A 1 171 ? 2.622 -5.449 -29.254 1.00 88.31 171 ASP A C 1
ATOM 1306 O O . ASP A 1 171 ? 1.908 -5.635 -30.244 1.00 88.31 171 ASP A O 1
ATOM 1310 N N . ALA A 1 172 ? 2.393 -4.434 -28.414 1.00 84.94 172 ALA A N 1
ATOM 1311 C CA . ALA A 1 172 ? 1.298 -3.482 -28.592 1.00 84.94 172 ALA A CA 1
ATOM 1312 C C . ALA A 1 172 ? 1.431 -2.680 -29.901 1.00 84.94 172 ALA A C 1
ATOM 1314 O O . ALA A 1 172 ? 0.440 -2.471 -30.608 1.00 84.94 172 ALA A O 1
ATOM 1315 N N . PHE A 1 173 ? 2.648 -2.271 -30.278 1.00 82.12 173 PHE A N 1
ATOM 1316 C CA . PHE A 1 173 ? 2.906 -1.624 -31.567 1.00 82.12 173 PHE A CA 1
ATOM 1317 C C . PHE A 1 173 ? 2.649 -2.561 -32.750 1.00 82.12 173 PHE A C 1
ATOM 1319 O O . PHE A 1 173 ? 2.072 -2.130 -33.753 1.00 82.12 173 PHE A O 1
ATOM 1326 N N . ALA A 1 174 ? 3.038 -3.832 -32.649 1.00 81.38 174 ALA A N 1
ATOM 1327 C CA . ALA A 1 174 ? 2.776 -4.831 -33.680 1.00 81.38 174 ALA A CA 1
ATOM 1328 C C . ALA A 1 174 ? 1.267 -5.076 -33.859 1.00 81.38 174 ALA A C 1
ATOM 1330 O O . ALA A 1 174 ? 0.774 -5.069 -34.990 1.00 81.38 174 ALA A O 1
ATOM 1331 N N . GLN A 1 175 ? 0.519 -5.197 -32.758 1.00 81.44 175 GLN A N 1
ATOM 1332 C CA . GLN A 1 175 ? -0.941 -5.357 -32.766 1.00 81.44 175 GLN A CA 1
ATOM 1333 C C . GLN A 1 175 ? -1.658 -4.107 -33.304 1.00 81.44 175 GLN A C 1
ATOM 1335 O O . GLN A 1 175 ? -2.543 -4.209 -34.152 1.00 81.44 175 GLN A O 1
ATOM 1340 N N . SER A 1 176 ? -1.229 -2.910 -32.895 1.00 76.12 176 SER A N 1
ATOM 1341 C CA . SER A 1 176 ? -1.746 -1.636 -33.418 1.00 76.12 176 SER A CA 1
ATOM 1342 C C . SER A 1 176 ? -1.497 -1.481 -34.925 1.00 76.12 176 SER A C 1
ATOM 1344 O O . SER A 1 176 ? -2.372 -1.027 -35.663 1.00 76.12 176 SER A O 1
ATOM 1346 N N . ARG A 1 177 ? -0.333 -1.926 -35.422 1.00 65.12 177 ARG A N 1
ATOM 1347 C CA . ARG A 1 177 ? -0.032 -1.974 -36.864 1.00 65.12 177 ARG A CA 1
ATOM 1348 C C . ARG A 1 177 ? -0.885 -2.997 -37.610 1.00 65.12 177 ARG A C 1
ATOM 1350 O O . ARG A 1 177 ? -1.327 -2.691 -38.714 1.00 65.12 177 ARG A O 1
ATOM 1357 N N . ALA A 1 178 ? -1.124 -4.176 -37.036 1.00 69.06 178 ALA A N 1
ATOM 1358 C CA . ALA A 1 178 ? -2.021 -5.171 -37.625 1.00 69.06 178 ALA A CA 1
ATOM 1359 C C . ALA A 1 178 ? -3.442 -4.606 -37.795 1.00 69.06 178 ALA A C 1
ATOM 1361 O O . ALA A 1 178 ? -4.034 -4.780 -38.855 1.00 69.06 178 ALA A O 1
ATOM 1362 N N . ASN A 1 179 ? -3.917 -3.822 -36.822 1.00 65.19 179 ASN A N 1
ATOM 1363 C CA . ASN A 1 179 ? -5.211 -3.136 -36.886 1.00 65.19 179 ASN A CA 1
ATOM 1364 C C . ASN A 1 179 ? -5.224 -1.906 -37.823 1.00 65.19 179 ASN A C 1
ATOM 1366 O O . ASN A 1 179 ? -6.289 -1.487 -38.260 1.00 65.19 179 ASN A O 1
ATOM 1370 N N . ARG A 1 180 ? -4.063 -1.311 -38.151 1.00 61.47 180 ARG A N 1
ATOM 1371 C CA . ARG A 1 180 ? -3.934 -0.163 -39.081 1.00 61.47 180 ARG A CA 1
ATOM 1372 C C . ARG A 1 180 ? -3.701 -0.546 -40.545 1.00 61.47 180 ARG A C 1
ATOM 1374 O O . ARG A 1 180 ? -3.686 0.344 -41.394 1.00 61.47 180 ARG A O 1
ATOM 1381 N N . LYS A 1 181 ? -3.517 -1.831 -40.868 1.00 54.38 181 LYS A N 1
ATOM 1382 C CA . LYS A 1 181 ? -3.263 -2.288 -42.249 1.00 54.38 181 LYS A CA 1
ATOM 1383 C C . LYS A 1 181 ? -4.405 -2.010 -43.239 1.00 54.38 181 LYS A C 1
ATOM 1385 O O . LYS A 1 181 ? -4.163 -2.150 -44.433 1.00 54.38 181 LYS A O 1
ATOM 1390 N N . ASP A 1 182 ? -5.561 -1.527 -42.785 1.00 55.53 182 ASP A N 1
ATOM 1391 C CA . ASP A 1 182 ? -6.631 -1.062 -43.674 1.00 55.53 182 ASP A CA 1
ATOM 1392 C C . ASP A 1 182 ? -6.391 0.329 -44.285 1.00 55.53 182 ASP A C 1
ATOM 1394 O O . ASP A 1 182 ? -7.078 0.665 -45.240 1.00 55.53 182 ASP A O 1
ATOM 1398 N N . ASN A 1 183 ? -5.416 1.137 -43.829 1.00 48.66 183 ASN A N 1
ATOM 1399 C CA . ASN A 1 183 ? -5.122 2.432 -44.467 1.00 48.66 183 ASN A CA 1
ATOM 1400 C C . ASN A 1 183 ? -3.636 2.854 -44.391 1.00 48.66 183 ASN A C 1
ATOM 1402 O O . ASN A 1 183 ? -3.168 3.391 -43.393 1.00 48.66 183 ASN A O 1
ATOM 1406 N N . MET A 1 184 ? -2.953 2.677 -45.529 1.00 48.75 184 MET A N 1
ATOM 1407 C CA . MET A 1 184 ? -1.730 3.339 -46.026 1.00 48.75 184 MET A CA 1
ATOM 1408 C C . MET A 1 184 ? -0.378 3.246 -45.276 1.00 48.75 184 MET A C 1
ATOM 1410 O O . MET A 1 184 ? -0.212 3.449 -44.076 1.00 48.75 184 MET A O 1
ATOM 1414 N N . THR A 1 185 ? 0.630 3.016 -46.126 1.00 55.31 185 THR A N 1
ATOM 1415 C CA . THR A 1 185 ? 2.092 3.112 -45.989 1.00 55.31 185 THR A CA 1
ATOM 1416 C C . THR A 1 185 ? 2.596 4.098 -44.932 1.00 55.31 185 THR A C 1
ATOM 1418 O O . THR A 1 185 ? 2.522 5.310 -45.115 1.00 55.31 185 THR A O 1
ATOM 1421 N N . SER A 1 186 ? 3.200 3.571 -43.865 1.00 45.53 186 SER A N 1
ATOM 1422 C CA . SER A 1 186 ? 3.958 4.339 -42.867 1.00 45.53 186 SER A CA 1
ATOM 1423 C C . SER A 1 186 ? 5.360 3.739 -42.665 1.00 45.53 186 SER A C 1
ATOM 1425 O O . SER A 1 186 ? 5.524 2.526 -42.831 1.00 45.53 186 SER A O 1
ATOM 1427 N N . PRO A 1 187 ? 6.373 4.558 -42.316 1.00 47.44 187 PRO A N 1
ATOM 1428 C CA . PRO A 1 187 ? 7.775 4.147 -42.253 1.00 47.44 187 PRO A CA 1
ATOM 1429 C C . PRO A 1 187 ? 8.048 3.060 -41.199 1.00 47.44 187 PRO A C 1
ATOM 1431 O O . PRO A 1 187 ? 7.509 3.056 -40.087 1.00 47.44 187 PRO A O 1
ATOM 1434 N N . ARG A 1 188 ? 8.917 2.119 -41.584 1.00 44.16 188 ARG A N 1
ATOM 1435 C CA . ARG A 1 188 ? 9.332 0.936 -40.825 1.00 44.16 188 ARG A CA 1
ATOM 1436 C C . ARG A 1 188 ? 10.410 1.327 -39.809 1.00 44.16 188 ARG A C 1
ATOM 1438 O O . ARG A 1 188 ? 11.589 1.303 -40.120 1.00 44.16 188 ARG A O 1
ATOM 1445 N N . ILE A 1 189 ? 9.997 1.705 -38.601 1.00 52.69 189 ILE A N 1
ATOM 1446 C CA . ILE A 1 189 ? 10.895 1.721 -37.434 1.00 52.69 189 ILE A CA 1
ATOM 1447 C C . ILE A 1 189 ? 10.925 0.292 -36.879 1.00 52.69 189 ILE A C 1
ATOM 1449 O O . ILE A 1 189 ? 9.873 -0.228 -36.480 1.00 52.69 189 ILE A O 1
ATOM 1453 N N . GLU A 1 190 ? 12.095 -0.342 -36.937 1.00 47.97 190 GLU A N 1
ATOM 1454 C CA . GLU A 1 190 ? 12.416 -1.600 -36.258 1.00 47.97 190 GLU A CA 1
ATOM 1455 C C . GLU A 1 190 ? 13.049 -1.255 -3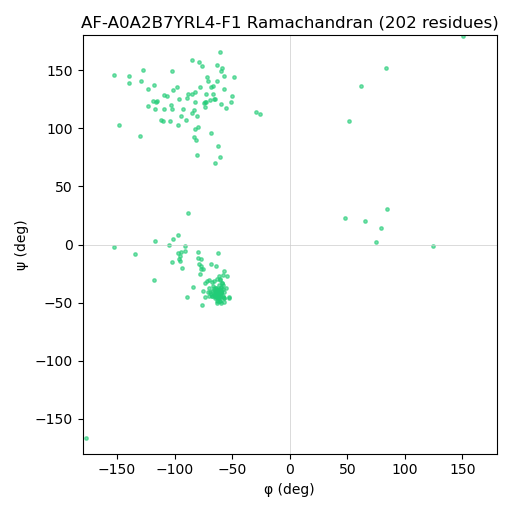4.913 1.00 47.97 190 GLU A C 1
ATOM 1457 O O . GLU A 1 190 ? 14.095 -0.614 -34.856 1.00 47.97 190 GLU A O 1
ATOM 1462 N N . LEU A 1 191 ? 12.383 -1.634 -33.824 1.00 48.12 191 LEU A N 1
ATOM 1463 C CA . LEU A 1 191 ? 12.995 -1.629 -32.502 1.00 48.12 191 LEU A CA 1
ATOM 1464 C C . LEU A 1 191 ? 13.793 -2.925 -32.385 1.00 48.12 191 LEU A C 1
ATOM 1466 O O . LEU A 1 191 ? 13.218 -3.990 -32.170 1.00 48.12 191 LEU A O 1
ATOM 1470 N N . VAL A 1 192 ? 15.103 -2.836 -32.592 1.00 49.41 192 VAL A N 1
ATOM 1471 C CA . VAL A 1 192 ? 16.029 -3.939 -32.335 1.00 49.41 192 VAL A CA 1
ATOM 1472 C C . VAL A 1 192 ? 16.391 -3.880 -30.855 1.00 49.41 192 VAL A C 1
ATOM 1474 O O . VAL A 1 192 ? 17.004 -2.916 -30.403 1.00 49.41 192 VAL A O 1
ATOM 1477 N N . ILE A 1 193 ? 15.966 -4.883 -30.086 1.00 56.59 193 ILE A N 1
ATOM 1478 C CA . ILE A 1 193 ? 16.427 -5.064 -28.708 1.00 56.59 193 ILE A CA 1
ATOM 1479 C C . ILE A 1 193 ? 17.765 -5.798 -28.801 1.00 56.59 193 ILE A C 1
ATOM 1481 O O . ILE A 1 193 ? 17.812 -7.022 -28.906 1.00 56.59 193 ILE A O 1
ATOM 1485 N N . GLU A 1 194 ? 18.863 -5.049 -28.839 1.00 48.22 194 GLU A N 1
ATOM 1486 C CA . GLU A 1 194 ? 20.199 -5.634 -28.730 1.00 48.22 194 GLU A CA 1
ATOM 1487 C C . GLU A 1 194 ? 20.376 -6.216 -27.309 1.00 48.22 194 GLU A C 1
ATOM 1489 O O . GLU A 1 194 ? 20.002 -5.573 -26.332 1.00 48.22 194 GLU A O 1
ATOM 1494 N N . ASN A 1 195 ? 20.945 -7.427 -27.195 1.00 55.44 195 ASN A N 1
ATOM 1495 C CA . ASN A 1 195 ? 21.259 -8.165 -25.948 1.00 55.44 195 ASN A CA 1
ATOM 1496 C C . ASN A 1 195 ? 20.167 -9.026 -25.266 1.00 55.44 195 ASN A C 1
ATOM 1498 O O . ASN A 1 195 ? 20.249 -9.274 -24.061 1.00 55.44 195 ASN A O 1
ATOM 1502 N N . GLU A 1 196 ? 19.220 -9.607 -26.010 1.00 54.28 196 GLU A N 1
ATOM 1503 C CA . GLU A 1 196 ? 18.243 -10.572 -25.453 1.00 54.28 196 GLU A CA 1
ATOM 1504 C C . GLU A 1 196 ? 18.907 -11.808 -24.783 1.00 54.28 196 GLU A C 1
ATOM 1506 O O . GLU A 1 196 ? 18.450 -12.303 -23.746 1.00 54.28 196 GLU A O 1
ATOM 1511 N N . GLU A 1 197 ? 20.043 -12.280 -25.314 1.00 56.69 197 GLU A N 1
ATOM 1512 C CA . GLU A 1 197 ? 20.787 -13.418 -24.746 1.00 56.69 197 GLU A CA 1
ATOM 1513 C C . GLU A 1 197 ? 21.501 -13.101 -23.423 1.00 56.69 197 GLU A C 1
ATOM 1515 O O . GLU A 1 197 ? 21.663 -13.988 -22.583 1.00 56.69 197 GLU A O 1
ATOM 1520 N N . HIS A 1 198 ? 21.949 -11.859 -23.224 1.00 51.62 198 HIS A N 1
ATOM 1521 C CA . HIS A 1 198 ? 22.756 -11.492 -22.056 1.00 51.62 198 HIS A CA 1
ATOM 1522 C C . HIS A 1 198 ? 21.895 -11.387 -20.790 1.00 51.62 198 HIS A C 1
ATOM 1524 O O . HIS A 1 198 ? 22.284 -11.899 -19.741 1.00 51.62 198 HIS A O 1
ATOM 1530 N N . VAL A 1 199 ? 20.689 -10.820 -20.920 1.00 51.91 199 VAL A N 1
ATOM 1531 C CA . VAL A 1 199 ? 19.694 -10.746 -19.835 1.00 51.91 199 VAL A CA 1
ATOM 1532 C C . VAL A 1 199 ? 19.231 -12.149 -19.436 1.00 51.91 199 VAL A C 1
ATOM 1534 O O . VAL A 1 199 ? 19.140 -12.464 -18.255 1.00 51.91 199 VAL A O 1
ATOM 1537 N N . SER A 1 200 ? 19.023 -13.035 -20.414 1.00 50.56 200 SER A N 1
ATOM 1538 C CA . SER A 1 200 ? 18.567 -14.410 -20.170 1.00 50.56 200 SER A CA 1
ATOM 1539 C C . SER A 1 200 ? 19.611 -15.278 -19.446 1.00 50.56 200 SER A C 1
ATOM 1541 O O . SER A 1 200 ? 19.242 -16.145 -18.659 1.00 50.56 200 SER A O 1
ATOM 1543 N N . ARG A 1 201 ? 20.915 -15.041 -19.675 1.00 50.06 201 ARG A N 1
ATOM 1544 C CA . ARG A 1 201 ? 22.011 -15.776 -19.008 1.00 50.06 201 ARG A CA 1
ATOM 1545 C C . ARG A 1 201 ? 22.288 -15.325 -17.572 1.00 50.06 201 ARG A C 1
ATOM 1547 O O . ARG A 1 201 ? 22.812 -16.121 -16.809 1.00 50.06 201 ARG A O 1
ATOM 1554 N N . HIS A 1 202 ? 21.966 -14.086 -17.196 1.00 45.69 202 HIS A N 1
ATOM 1555 C CA . HIS A 1 202 ? 22.110 -13.607 -15.809 1.00 45.69 202 HIS A CA 1
ATOM 1556 C C . HIS A 1 202 ? 20.973 -14.059 -14.874 1.00 45.69 202 HIS A C 1
ATOM 1558 O O . HIS A 1 202 ? 21.043 -13.820 -13.672 1.00 45.69 202 HIS A O 1
ATOM 1564 N N . ILE A 1 203 ? 19.933 -14.698 -15.418 1.00 43.78 203 ILE A N 1
ATOM 1565 C CA . ILE A 1 203 ? 18.735 -15.139 -14.687 1.00 43.78 203 ILE A CA 1
ATOM 1566 C C . ILE A 1 203 ? 18.758 -16.655 -14.389 1.00 43.78 203 ILE A C 1
ATOM 1568 O O . ILE A 1 203 ? 17.972 -17.115 -13.563 1.00 43.78 203 ILE A O 1
ATOM 1572 N N . ALA A 1 204 ? 19.631 -17.426 -15.051 1.00 38.91 204 ALA A N 1
ATOM 1573 C CA . ALA A 1 204 ? 19.719 -18.885 -14.919 1.00 38.91 204 ALA A CA 1
ATOM 1574 C C . ALA A 1 204 ? 20.619 -19.339 -13.760 1.00 38.91 204 ALA A C 1
ATOM 1576 O O . ALA A 1 204 ? 21.704 -18.740 -13.584 1.00 38.91 204 ALA A O 1
#

InterPro domains:
  IPR027417 P-loop containing nucleoside triphosphate hydrolase [SSF52540] (2-179)

Mean predicted aligned error: 12.34 Å